Protein AF-A0A3G2Z7G2-F1 (afdb_monomer)

Secondary structure (DSSP, 8-state):
-------------------------------------------------S----------HHHHHHHHHHHHHTTEEEE--SSSB-TTSPBP--EEEEEEEGGGHHHHHHHHHHHT--EEEEETTTTEEEEEE-SHHHHHHHHHHHTT---STTHHHHHHHHHHHHTTT-----PPPP-S-GGGSTTGGG--

Nearest PDB structures (foldseek):
  4z20-assembly1_A  TM=7.606E-01  e=8.900E-05  Sordaria macrospora k-hell
  4z1z-assembly1_A  TM=7.601E-01  e=1.207E-04  Sordaria macrospora k-hell
  5e67-assembly1_A  TM=6.548E-01  e=8.374E-05  Sordaria macrospora k-hell
  5e63-assembly1_A  TM=7.344E-01  e=1.964E-04  Sordaria macrospora k-hell
  5e5s-assembly1_A  TM=6.546E-01  e=1.848E-04  Sordaria macrospora k-hell

Sequence (192 aa):
MLCRLKIWLYAGISHGDNPQKTVSLVSLRGFSETKRQSSLIIKTNCVFTSAYSSTVRSVPYSSFNHYLAGLIEGEGSIIVPSSKKDKKGRVTYPSVQIVFALMDLPLALKVQKTLGHGSISRKKSQAAYIFTINSREGLLKIINLVNGKFKTDKIAALYKLIEWYKVKGLTLDLLPKCTIPLNSSSWLAGFI

Structure (mmCIF, N/CA/C/O backbone):
data_AF-A0A3G2Z7G2-F1
#
_entry.id   AF-A0A3G2Z7G2-F1
#
loop_
_atom_site.group_PDB
_atom_site.id
_atom_site.type_symbol
_atom_site.label_atom_id
_atom_site.label_alt_id
_atom_site.label_comp_id
_atom_site.label_asym_id
_atom_site.label_entity_id
_atom_site.label_seq_id
_atom_site.pdbx_PDB_ins_code
_atom_site.Cartn_x
_atom_site.Cartn_y
_atom_site.Cartn_z
_atom_site.occupancy
_atom_site.B_iso_or_equiv
_atom_site.auth_seq_id
_atom_site.auth_comp_id
_atom_site.auth_asym_id
_atom_site.auth_atom_id
_atom_site.pdbx_PDB_model_num
ATOM 1 N N . MET A 1 1 ? -47.034 12.243 35.503 1.00 42.34 1 MET A N 1
ATOM 2 C CA . MET A 1 1 ? -48.163 13.186 35.304 1.00 42.34 1 MET A CA 1
ATOM 3 C C . MET A 1 1 ? -47.622 14.605 35.160 1.00 42.34 1 MET A C 1
ATOM 5 O O . MET A 1 1 ? -46.465 14.812 35.493 1.00 42.34 1 MET A O 1
ATOM 9 N N . LEU A 1 2 ? -48.465 15.539 34.699 1.00 41.03 2 LEU A N 1
ATOM 10 C CA . LEU A 1 2 ? -48.208 16.979 34.500 1.00 41.03 2 LEU A CA 1
ATOM 11 C C . LEU A 1 2 ? -47.307 17.356 33.308 1.00 41.03 2 LEU A C 1
ATOM 13 O O . LEU A 1 2 ? -46.100 17.556 33.398 1.00 41.03 2 LEU A O 1
ATOM 17 N N . CYS A 1 3 ? -47.992 17.507 32.174 1.00 34.84 3 CYS A N 1
ATOM 18 C CA . CYS A 1 3 ? -47.551 18.204 30.972 1.00 34.84 3 CYS A CA 1
ATOM 19 C C . CYS A 1 3 ? -47.360 19.714 31.244 1.00 34.84 3 CYS A C 1
ATOM 21 O O . CYS A 1 3 ? -48.112 20.294 32.028 1.00 34.84 3 CYS A O 1
ATOM 23 N N . ARG A 1 4 ? -46.424 20.379 30.548 1.00 44.06 4 ARG A N 1
ATOM 24 C CA . ARG A 1 4 ? -46.424 21.847 30.405 1.00 44.06 4 ARG A CA 1
ATOM 25 C C . ARG A 1 4 ? -46.641 22.232 28.946 1.00 44.06 4 ARG A C 1
ATOM 27 O O . ARG A 1 4 ? -45.720 22.230 28.135 1.00 44.06 4 ARG A O 1
ATOM 34 N N . LEU A 1 5 ? -47.891 22.570 28.658 1.00 32.28 5 LEU A N 1
ATOM 35 C CA . LEU A 1 5 ? -48.353 23.156 27.407 1.00 32.28 5 LEU A CA 1
ATOM 36 C C . LEU A 1 5 ? -47.782 24.581 27.260 1.00 32.28 5 LEU A C 1
ATOM 38 O O . LEU A 1 5 ? -47.780 25.342 28.228 1.00 32.28 5 LEU A O 1
ATOM 42 N N . LYS A 1 6 ? -47.356 24.973 26.055 1.00 44.38 6 LYS A N 1
ATOM 43 C CA . LYS A 1 6 ? -47.179 26.388 25.690 1.00 44.38 6 LYS A CA 1
ATOM 44 C C . LYS A 1 6 ? -47.984 26.672 24.428 1.00 44.38 6 LYS A C 1
ATOM 46 O O . LYS A 1 6 ? -47.638 26.217 23.345 1.00 44.38 6 LYS A O 1
ATOM 51 N N . ILE A 1 7 ? -49.080 27.395 24.620 1.00 37.34 7 ILE A N 1
ATOM 52 C CA . ILE A 1 7 ? -49.968 27.893 23.571 1.00 37.34 7 ILE A CA 1
ATOM 53 C C . ILE A 1 7 ? -49.375 29.194 23.024 1.00 37.34 7 ILE A C 1
ATOM 55 O O . ILE A 1 7 ? -48.942 30.033 23.811 1.00 37.34 7 ILE A O 1
ATOM 59 N N . TRP A 1 8 ? -49.432 29.385 21.707 1.00 40.78 8 TRP A N 1
ATOM 60 C CA . TRP A 1 8 ? -49.584 30.708 21.097 1.00 40.78 8 TRP A CA 1
ATOM 61 C C . TRP A 1 8 ? -50.672 30.621 20.022 1.00 40.78 8 TRP A C 1
ATOM 63 O O . TRP A 1 8 ? -50.714 29.663 19.251 1.00 40.78 8 TRP A O 1
ATOM 73 N N . LEU A 1 9 ? -51.594 31.583 20.052 1.00 34.44 9 LEU A N 1
ATOM 74 C CA . LEU A 1 9 ? -52.792 31.644 19.213 1.00 34.44 9 LEU A CA 1
ATOM 75 C C . LEU A 1 9 ? -52.540 32.430 17.916 1.00 34.44 9 LEU A C 1
ATOM 77 O O . LEU A 1 9 ? -51.670 33.295 17.857 1.00 34.44 9 LEU A O 1
ATOM 81 N N . TYR A 1 10 ? -53.338 32.120 16.894 1.00 35.47 10 TYR A N 1
ATOM 82 C CA . TYR A 1 10 ? -53.375 32.780 15.583 1.00 35.47 10 TYR A CA 1
ATOM 83 C C . TYR A 1 10 ? -54.284 34.023 15.570 1.00 35.47 10 TYR A C 1
ATOM 85 O O . TYR A 1 10 ? -55.371 33.968 16.138 1.00 35.47 10 TYR A O 1
ATOM 93 N N . ALA A 1 11 ? -53.891 35.054 14.808 1.00 34.22 11 ALA A N 1
ATOM 94 C CA . ALA A 1 11 ? -54.725 35.983 14.013 1.00 34.22 11 ALA A CA 1
ATOM 95 C C . ALA A 1 11 ? -53.789 37.006 13.313 1.00 34.22 11 ALA A C 1
ATOM 97 O O . ALA A 1 11 ? -52.769 37.357 13.894 1.00 34.22 11 ALA A O 1
ATOM 98 N N . GLY A 1 12 ? -54.017 37.544 12.108 1.00 31.77 12 GLY A N 1
ATOM 99 C CA . GLY A 1 12 ? -54.999 37.256 11.057 1.00 31.77 12 GLY A CA 1
ATOM 100 C C . GLY A 1 12 ? -54.833 38.241 9.873 1.00 31.77 12 GLY A C 1
ATOM 101 O O . GLY A 1 12 ? -54.682 39.433 10.099 1.00 31.77 12 GLY A O 1
ATOM 102 N N . ILE A 1 13 ? -54.781 37.705 8.643 1.00 38.03 13 ILE A N 1
ATOM 103 C CA . ILE A 1 13 ? -55.558 38.056 7.420 1.00 38.03 13 ILE A CA 1
ATOM 104 C C . ILE A 1 13 ? -55.892 39.561 7.209 1.00 38.03 13 ILE A C 1
ATOM 106 O O . ILE A 1 13 ? -56.565 40.164 8.034 1.00 38.03 13 ILE A O 1
ATOM 110 N N . SER A 1 14 ? -55.509 40.220 6.103 1.00 32.69 14 SER A N 1
ATOM 111 C CA . SER A 1 14 ? -56.176 40.218 4.769 1.00 32.69 14 SER A CA 1
ATOM 112 C C . SER A 1 14 ? -55.438 41.189 3.798 1.00 32.69 14 SER A C 1
ATOM 114 O O . SER A 1 14 ? -54.523 41.864 4.260 1.00 32.69 14 SER A O 1
ATOM 116 N N . HIS A 1 15 ? -55.711 41.379 2.494 1.00 31.91 15 HIS A N 1
ATOM 117 C CA . HIS A 1 15 ? -56.679 40.872 1.489 1.00 31.91 15 HIS A CA 1
ATOM 118 C C . HIS A 1 15 ? -56.072 41.141 0.080 1.00 31.91 15 HIS A C 1
ATOM 120 O O . HIS A 1 15 ? -55.217 42.022 -0.030 1.00 31.91 15 HIS A O 1
ATOM 126 N N . GLY A 1 16 ? -56.518 40.479 -1.003 1.00 30.41 16 GLY A N 1
ATOM 127 C CA . GLY A 1 16 ? -56.090 40.863 -2.368 1.00 30.41 16 GLY A CA 1
ATOM 128 C C . GLY A 1 16 ? -56.269 39.810 -3.471 1.00 30.41 16 GLY A C 1
ATOM 129 O O . G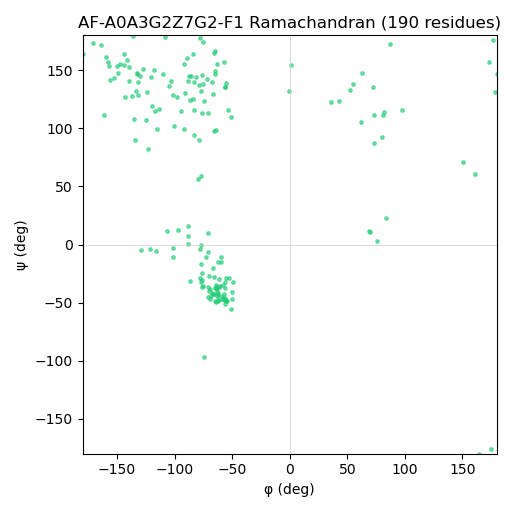LY A 1 16 ? -55.289 39.375 -4.069 1.00 30.41 16 GLY A O 1
ATOM 130 N N . ASP A 1 17 ? -57.502 39.380 -3.729 1.00 29.67 17 ASP A N 1
ATOM 131 C CA . ASP A 1 17 ? -57.860 38.341 -4.709 1.00 29.67 17 ASP A CA 1
ATOM 132 C C . ASP A 1 17 ? -57.834 38.806 -6.184 1.00 29.67 17 ASP A C 1
ATOM 134 O O . ASP A 1 17 ? -58.259 39.922 -6.474 1.00 29.67 17 ASP A O 1
ATOM 138 N N . ASN A 1 18 ? -57.447 37.929 -7.132 1.00 33.00 18 ASN A N 1
ATOM 139 C CA . ASN A 1 18 ? -58.333 37.376 -8.193 1.00 33.00 18 ASN A CA 1
ATOM 140 C C . ASN A 1 18 ? -57.591 36.378 -9.144 1.00 33.00 18 ASN A C 1
ATOM 142 O O . ASN A 1 18 ? -56.364 36.298 -9.084 1.00 33.00 18 ASN A O 1
ATOM 146 N N . PRO A 1 19 ? -58.286 35.537 -9.958 1.00 42.00 19 PRO A N 1
ATOM 147 C CA . PRO A 1 19 ? -57.867 34.139 -10.155 1.00 42.00 19 PRO A CA 1
ATOM 148 C C . PRO A 1 19 ? -57.897 33.627 -11.617 1.00 42.00 19 PRO A C 1
ATOM 150 O O . PRO A 1 19 ? -58.424 34.294 -12.500 1.00 42.00 19 PRO A O 1
ATOM 153 N N . GLN A 1 20 ? -57.512 32.357 -11.837 1.00 34.66 20 GLN A N 1
ATOM 154 C CA . GLN A 1 20 ? -58.192 31.462 -12.803 1.00 34.66 20 GLN A CA 1
ATOM 155 C C . GLN A 1 20 ? -58.258 29.992 -12.324 1.00 34.66 20 GLN A C 1
ATOM 157 O O . GLN A 1 20 ? -57.476 29.563 -11.477 1.00 34.66 20 GLN A O 1
ATOM 162 N N . LYS A 1 21 ? -59.263 29.254 -12.835 1.00 31.80 21 LYS A N 1
ATOM 163 C CA . LYS A 1 21 ? -59.854 27.980 -12.346 1.00 31.80 21 LYS A CA 1
ATOM 164 C C . LYS A 1 21 ? -60.326 27.123 -13.554 1.00 31.80 21 LYS A C 1
ATOM 166 O O . LYS A 1 21 ? -60.634 27.719 -14.577 1.00 31.80 21 LYS A O 1
ATOM 171 N N . THR A 1 22 ? -60.457 25.785 -13.546 1.00 25.64 22 THR A N 1
ATOM 172 C CA . THR A 1 22 ? -60.223 24.743 -12.512 1.00 25.64 22 THR A CA 1
ATOM 173 C C . THR A 1 22 ? -59.991 23.347 -13.136 1.00 25.64 22 THR A C 1
ATOM 175 O O . THR A 1 22 ? -60.463 23.070 -14.230 1.00 25.64 22 THR A O 1
ATOM 178 N N . VAL A 1 23 ? -59.327 22.466 -12.372 1.00 33.66 23 VAL A N 1
ATOM 179 C CA . VAL A 1 23 ? -59.426 20.980 -12.294 1.00 33.66 23 VAL A CA 1
ATOM 180 C C . VAL A 1 23 ? -60.445 20.243 -13.198 1.00 33.66 23 VAL A C 1
ATOM 182 O O . VAL A 1 23 ? -61.637 20.526 -13.115 1.00 33.66 23 VAL A O 1
ATOM 185 N N . SER A 1 24 ? -60.013 19.166 -13.888 1.00 29.03 24 SER A N 1
ATOM 186 C CA . SER A 1 24 ? -60.592 17.783 -13.859 1.00 29.03 24 SER A CA 1
ATOM 187 C C . SER A 1 24 ? -60.111 16.899 -15.040 1.00 29.03 24 SER A C 1
ATOM 189 O O . SER A 1 24 ? -59.323 17.347 -15.864 1.00 29.03 24 SER A O 1
ATOM 191 N N . LEU A 1 25 ? -60.548 15.634 -15.151 1.00 31.41 25 LEU A N 1
ATOM 192 C CA . LEU A 1 25 ? -59.892 14.438 -14.581 1.00 31.41 25 LEU A CA 1
ATOM 193 C C . LEU A 1 25 ? -60.246 13.181 -15.432 1.00 31.41 25 LEU A C 1
ATOM 195 O O . LEU A 1 25 ? -61.392 13.037 -15.835 1.00 31.41 25 LEU A O 1
ATOM 199 N N . VAL A 1 26 ? -59.297 12.243 -15.609 1.00 30.33 26 VAL A N 1
ATOM 200 C CA . VAL A 1 26 ? -59.443 10.864 -16.169 1.00 30.33 26 VAL A CA 1
ATOM 201 C C . VAL A 1 26 ? -59.678 10.689 -17.689 1.00 30.33 26 VAL A C 1
ATOM 203 O O . VAL A 1 26 ? -60.783 10.899 -18.178 1.00 30.33 26 VAL A O 1
ATOM 206 N N . SER A 1 27 ? -58.668 10.126 -18.391 1.00 28.53 27 SER A N 1
ATOM 207 C CA . SER A 1 27 ? -58.752 9.031 -19.409 1.00 28.53 27 SER A CA 1
ATOM 208 C C . SER A 1 27 ? -57.396 8.773 -20.120 1.00 28.53 27 SER A C 1
ATOM 210 O O . SER A 1 27 ? -56.581 9.685 -20.164 1.00 28.53 27 SER A O 1
ATOM 212 N N . LEU A 1 28 ? -57.060 7.610 -20.721 1.00 33.22 28 LEU A N 1
ATOM 213 C CA . LEU A 1 28 ? -57.422 6.198 -20.444 1.00 33.22 28 LEU A CA 1
ATOM 214 C C . LEU A 1 28 ? -56.418 5.209 -21.133 1.00 33.22 28 LEU A C 1
ATOM 216 O O . LEU A 1 28 ? -56.489 5.039 -22.342 1.00 33.22 28 LEU A O 1
ATOM 220 N N . ARG A 1 29 ? -55.590 4.475 -20.355 1.00 30.48 29 ARG A N 1
ATOM 221 C CA . ARG A 1 29 ? -54.836 3.219 -20.699 1.00 30.48 29 ARG A CA 1
ATOM 222 C C . ARG A 1 29 ? -53.754 3.243 -21.822 1.00 30.48 29 ARG A C 1
ATOM 224 O O . ARG A 1 29 ? -53.886 3.930 -22.818 1.00 30.48 29 ARG A O 1
ATOM 231 N N . GLY A 1 30 ? -52.679 2.441 -21.721 1.00 26.67 30 GLY A N 1
ATOM 232 C CA . GLY A 1 30 ? -52.291 1.554 -20.605 1.00 26.67 30 GLY A CA 1
ATOM 233 C C . GLY A 1 30 ? -51.058 0.656 -20.845 1.00 26.67 30 GLY A C 1
ATOM 234 O O . GLY A 1 30 ? -50.449 0.745 -21.900 1.00 26.67 30 GLY A O 1
ATOM 235 N N . PHE A 1 31 ? -50.777 -0.203 -19.843 1.00 29.83 31 PHE A N 1
ATOM 236 C CA . PHE A 1 31 ? -49.913 -1.415 -19.790 1.00 29.83 31 PHE A CA 1
ATOM 237 C C . PHE A 1 31 ? -48.439 -1.303 -20.272 1.00 29.83 31 PHE A C 1
ATOM 239 O O . PHE A 1 31 ? -48.149 -0.753 -21.321 1.00 29.83 31 PHE A O 1
ATOM 246 N N . SER A 1 32 ? -47.424 -1.805 -19.552 1.00 33.25 32 SER A N 1
ATOM 247 C CA . SER A 1 32 ? -47.343 -3.071 -18.794 1.00 33.25 32 SER A CA 1
ATOM 248 C C . SER A 1 32 ? -46.594 -2.973 -17.445 1.00 33.25 32 SER A C 1
ATOM 250 O O . SER A 1 32 ? -45.765 -2.093 -17.232 1.00 33.25 32 SER A O 1
ATOM 252 N N . GLU A 1 33 ? -46.868 -3.937 -16.559 1.00 33.59 33 GLU A N 1
ATOM 253 C CA . GLU A 1 33 ? -46.179 -4.243 -15.286 1.00 33.59 33 GLU A CA 1
ATOM 254 C C . GLU A 1 33 ? -44.807 -4.951 -15.562 1.00 33.59 33 GLU A C 1
ATOM 256 O O . GLU A 1 33 ? -44.492 -5.185 -16.729 1.00 33.59 33 GLU A O 1
ATOM 261 N N . THR A 1 34 ? -43.882 -5.269 -14.627 1.00 32.84 34 THR A N 1
ATOM 262 C CA . THR A 1 34 ? -44.042 -5.967 -13.320 1.00 32.84 34 THR A CA 1
ATOM 263 C C . THR A 1 34 ? -42.831 -5.796 -12.360 1.00 32.84 34 THR A C 1
ATOM 265 O O . THR A 1 34 ? -41.787 -5.254 -12.715 1.00 32.84 34 THR A O 1
ATOM 268 N N . LYS A 1 35 ? -42.976 -6.251 -11.101 1.00 30.31 35 LYS A N 1
ATOM 269 C CA . LYS A 1 35 ? -42.031 -6.134 -9.963 1.00 30.31 35 LYS A CA 1
ATOM 270 C C . LYS A 1 35 ? -41.002 -7.289 -9.845 1.00 30.31 35 LYS A C 1
ATOM 272 O O . LYS A 1 35 ? -41.309 -8.408 -10.218 1.00 30.31 35 LYS A O 1
ATOM 277 N N . ARG A 1 36 ? -39.911 -7.009 -9.104 1.00 35.84 36 ARG A N 1
ATOM 278 C CA . ARG A 1 36 ? -39.170 -7.857 -8.118 1.00 35.84 36 ARG A CA 1
ATOM 279 C C . ARG A 1 36 ? -38.617 -9.266 -8.490 1.00 35.84 36 ARG A C 1
ATOM 281 O O . ARG A 1 36 ? -39.346 -10.163 -8.870 1.00 35.84 36 ARG A O 1
ATOM 288 N N . GLN A 1 37 ? -37.381 -9.476 -8.001 1.00 28.16 37 GLN A N 1
ATOM 289 C CA . GLN A 1 37 ? -36.828 -10.683 -7.332 1.00 28.16 37 GLN A CA 1
ATOM 290 C C . GLN A 1 37 ? -35.983 -11.745 -8.094 1.00 28.16 37 GLN A C 1
ATOM 292 O O . GLN A 1 37 ? -36.479 -12.548 -8.867 1.00 28.16 37 GLN A O 1
ATOM 297 N N . SER A 1 38 ? -34.717 -11.827 -7.643 1.00 29.53 38 SER A N 1
ATOM 298 C CA . SER A 1 38 ? -33.908 -13.026 -7.304 1.00 29.53 38 SER A CA 1
ATOM 299 C C . SER A 1 38 ? -33.324 -14.016 -8.343 1.00 29.53 38 SER A C 1
ATOM 301 O O . SER A 1 38 ? -34.012 -14.607 -9.161 1.00 29.53 38 SER A O 1
ATOM 303 N N . SER A 1 39 ? -32.044 -14.333 -8.063 1.00 35.00 39 SER A N 1
ATOM 304 C CA . SER A 1 39 ? -31.342 -15.640 -8.125 1.00 35.00 39 SER A CA 1
ATOM 305 C C . SER A 1 39 ? -30.784 -16.246 -9.435 1.00 35.00 39 SER A C 1
ATOM 307 O O . SER A 1 39 ? -31.501 -16.853 -10.213 1.00 35.00 39 SER A O 1
ATOM 309 N N . LEU A 1 40 ? -29.437 -16.282 -9.453 1.00 30.59 40 LEU A N 1
ATOM 310 C CA . LEU A 1 40 ? -28.527 -17.406 -9.781 1.00 30.59 40 LEU A CA 1
ATOM 311 C C . LEU A 1 40 ? -28.170 -17.777 -11.250 1.00 30.59 40 LEU A C 1
ATOM 313 O O . LEU A 1 40 ? -28.984 -18.319 -11.976 1.00 30.59 40 LEU A O 1
ATOM 317 N N . ILE A 1 41 ? -26.871 -17.580 -11.575 1.00 36.84 41 ILE A N 1
ATOM 318 C CA . ILE A 1 41 ? -25.867 -18.497 -12.206 1.00 36.84 41 ILE A CA 1
ATOM 319 C C . ILE A 1 41 ? -26.369 -19.358 -13.405 1.00 36.84 41 ILE A C 1
ATOM 321 O O . ILE A 1 41 ? -27.289 -20.143 -13.253 1.00 36.84 41 ILE A O 1
ATOM 325 N N . ILE A 1 42 ? -25.769 -19.324 -14.611 1.00 32.12 42 ILE A N 1
ATOM 326 C CA . ILE A 1 42 ? -24.487 -19.979 -14.985 1.00 32.12 42 ILE A CA 1
ATOM 327 C C . ILE A 1 42 ? -23.802 -19.299 -16.201 1.00 32.12 42 ILE A C 1
ATOM 329 O O . ILE A 1 42 ? -24.459 -18.891 -17.148 1.00 32.12 42 ILE A O 1
ATOM 333 N N . LYS A 1 43 ? -22.459 -19.221 -16.111 1.00 31.53 43 LYS A N 1
ATOM 334 C CA . LYS A 1 43 ? -21.357 -19.282 -17.118 1.00 31.53 43 LYS A CA 1
ATOM 335 C C . LYS A 1 43 ? -21.747 -19.444 -18.622 1.00 31.53 43 LYS A C 1
ATOM 337 O O . LYS A 1 43 ? -22.712 -20.115 -18.943 1.00 31.53 43 LYS A O 1
ATOM 342 N N . THR A 1 44 ? -20.960 -19.021 -19.625 1.00 30.88 44 THR A N 1
ATOM 343 C CA . THR A 1 44 ? -19.487 -19.169 -19.771 1.00 30.88 44 THR A CA 1
ATOM 344 C C . THR A 1 44 ? -18.940 -18.353 -20.969 1.00 30.88 44 THR A C 1
ATOM 346 O O . THR A 1 44 ? -19.707 -17.888 -21.802 1.00 30.88 44 THR A O 1
ATOM 349 N N . ASN A 1 45 ? -17.606 -18.319 -21.100 1.00 31.78 45 ASN A N 1
ATOM 350 C CA . ASN A 1 45 ? -16.790 -18.022 -22.293 1.00 31.78 45 ASN A CA 1
ATOM 351 C C . ASN A 1 45 ? -16.564 -16.556 -22.697 1.00 31.78 45 ASN A C 1
ATOM 353 O O . ASN A 1 45 ? -17.251 -15.959 -23.519 1.00 31.78 45 ASN A O 1
ATOM 357 N N . CYS A 1 46 ? -15.448 -16.043 -22.180 1.00 36.53 46 CYS A N 1
ATOM 358 C CA . CYS A 1 46 ? -14.767 -14.848 -22.646 1.00 36.53 46 CYS A CA 1
ATOM 359 C C . CYS A 1 46 ? -14.101 -15.098 -24.013 1.00 36.53 46 CYS A C 1
ATOM 361 O O . CYS A 1 46 ? -13.098 -15.807 -24.078 1.00 36.53 46 CYS A O 1
ATOM 363 N N . VAL A 1 47 ? -14.573 -14.440 -25.071 1.00 34.81 47 VAL A N 1
ATOM 364 C CA . VAL A 1 47 ? -13.757 -14.129 -26.256 1.00 34.81 47 VAL A CA 1
ATOM 365 C C . VAL A 1 47 ? -14.041 -12.679 -26.624 1.00 34.81 47 VAL A C 1
ATOM 367 O O . VAL A 1 47 ? -15.127 -12.361 -27.096 1.00 34.81 47 VAL A O 1
ATOM 370 N N . PHE A 1 48 ? -13.081 -11.787 -26.380 1.00 39.12 48 PHE A N 1
ATOM 371 C CA . PHE A 1 48 ? -13.151 -10.403 -26.852 1.00 39.12 48 PHE A CA 1
ATOM 372 C C . PHE A 1 48 ? -11.915 -10.102 -27.696 1.00 39.12 48 PHE A C 1
ATOM 374 O O . PHE A 1 48 ? -10.903 -9.593 -27.216 1.00 39.12 48 PHE A O 1
ATOM 381 N N . THR A 1 49 ? -11.983 -10.498 -28.963 1.00 35.91 49 THR A N 1
ATOM 382 C CA . THR A 1 49 ? -10.950 -10.227 -29.962 1.00 35.91 49 THR A CA 1
ATOM 383 C C . THR A 1 49 ? -11.228 -8.925 -30.702 1.00 35.91 49 THR A C 1
ATOM 385 O O . THR A 1 49 ? -12.291 -8.764 -31.284 1.00 35.91 49 THR A O 1
ATOM 388 N N . SER A 1 50 ? -10.191 -8.084 -30.764 1.00 60.09 50 SER A N 1
ATOM 389 C CA . SER A 1 50 ? -9.955 -7.038 -31.770 1.00 60.09 50 SER A CA 1
ATOM 390 C C . SER A 1 50 ? -10.966 -5.885 -31.892 1.00 60.09 50 SER A C 1
ATOM 392 O O . SER A 1 50 ? -12.015 -6.025 -32.508 1.00 60.09 50 SER A O 1
ATOM 394 N N . ALA A 1 51 ? -10.554 -4.707 -31.397 1.00 42.84 51 ALA A N 1
ATOM 395 C CA . ALA A 1 51 ? -10.467 -3.440 -32.158 1.00 42.84 51 ALA A CA 1
ATOM 396 C C . ALA A 1 51 ? -10.670 -2.198 -31.262 1.00 42.84 51 ALA A C 1
ATOM 398 O O . ALA A 1 51 ? -11.665 -1.487 -31.368 1.00 42.84 51 ALA A O 1
ATOM 399 N N . TYR A 1 52 ? -9.694 -1.881 -30.403 1.00 36.47 52 TYR A N 1
ATOM 400 C CA . TYR A 1 52 ? -9.599 -0.538 -29.818 1.00 36.47 52 TYR A CA 1
ATOM 401 C C . TYR A 1 52 ? -8.157 -0.031 -29.876 1.00 36.47 52 TYR A C 1
ATOM 403 O O . TYR A 1 52 ? -7.353 -0.257 -28.971 1.00 36.47 52 TYR A O 1
ATOM 411 N N . SER A 1 53 ? -7.825 0.639 -30.982 1.00 49.25 53 SER A N 1
ATOM 412 C CA . SER A 1 53 ? -6.530 1.295 -31.158 1.00 49.25 53 SER A CA 1
ATOM 413 C C . SER A 1 53 ? -6.504 2.623 -30.401 1.00 49.25 53 SER A C 1
ATOM 415 O O . SER A 1 53 ? -6.837 3.681 -30.927 1.00 49.25 53 SER A O 1
ATOM 417 N N . SER A 1 54 ? -6.084 2.562 -29.142 1.00 42.00 54 SER A N 1
ATOM 418 C CA . SER A 1 54 ? -5.404 3.679 -28.489 1.00 42.00 54 SER A CA 1
ATOM 419 C C . SER A 1 54 ? -4.238 3.101 -27.699 1.00 42.00 54 SER A C 1
ATOM 421 O O . SER A 1 54 ? -4.398 2.141 -26.944 1.00 42.00 54 SER A O 1
ATOM 423 N N . THR A 1 55 ? -3.035 3.632 -27.911 1.00 39.53 55 THR A N 1
ATOM 424 C CA . THR A 1 55 ? -1.779 3.058 -27.407 1.00 39.53 55 THR A CA 1
ATOM 425 C C . THR A 1 55 ? -1.538 3.382 -25.933 1.00 39.53 55 THR A C 1
ATOM 427 O O . THR A 1 55 ? -0.478 3.863 -25.532 1.00 39.53 55 THR A O 1
ATOM 430 N N . VAL A 1 56 ? -2.499 3.024 -25.076 1.00 45.72 56 VAL A N 1
ATOM 431 C CA . VAL A 1 56 ? -2.189 2.744 -23.675 1.00 45.72 56 VAL A CA 1
ATOM 432 C C . VAL A 1 56 ? -1.304 1.503 -23.685 1.00 45.72 56 VAL A C 1
ATOM 434 O O . VAL A 1 56 ? -1.808 0.387 -23.785 1.00 45.72 56 VAL A O 1
ATOM 437 N N . ARG A 1 57 ? 0.023 1.691 -23.612 1.00 38.38 57 ARG A N 1
ATOM 438 C CA . ARG A 1 57 ? 0.962 0.585 -23.378 1.00 38.38 57 ARG A CA 1
ATOM 439 C C . ARG A 1 57 ? 0.459 -0.171 -22.152 1.00 38.38 57 ARG A C 1
ATOM 441 O O . ARG A 1 57 ? 0.504 0.363 -21.042 1.00 38.38 57 ARG A O 1
ATOM 448 N N . SER A 1 58 ? -0.049 -1.383 -22.358 1.00 44.47 58 SER A N 1
ATOM 449 C CA . SER A 1 58 ? -0.415 -2.277 -21.273 1.00 44.47 58 SER A CA 1
ATOM 450 C C . SER A 1 58 ? 0.874 -2.609 -20.539 1.00 44.47 58 SER A C 1
ATOM 452 O O . SER A 1 58 ? 1.670 -3.432 -20.983 1.00 44.47 58 SER A O 1
ATOM 454 N N . VAL A 1 59 ? 1.116 -1.906 -19.430 1.00 48.34 59 VAL A N 1
ATOM 455 C CA . VAL A 1 59 ? 2.200 -2.247 -18.513 1.00 48.34 59 VAL A CA 1
ATOM 456 C C . VAL A 1 59 ? 1.980 -3.720 -18.174 1.00 48.34 59 VAL A C 1
ATOM 458 O O . VAL A 1 59 ? 0.918 -4.031 -17.623 1.00 48.34 59 VAL A O 1
ATOM 461 N N . PRO A 1 60 ? 2.896 -4.638 -18.543 1.00 53.19 60 PRO A N 1
ATOM 462 C CA . PRO A 1 60 ? 2.692 -6.049 -18.261 1.00 53.19 60 PRO A CA 1
ATOM 463 C C . PRO A 1 60 ? 2.475 -6.173 -16.756 1.00 53.19 60 PRO A C 1
ATOM 465 O O . PRO A 1 60 ? 3.164 -5.504 -15.983 1.00 53.19 60 PRO A O 1
ATOM 468 N N . TYR A 1 61 ? 1.482 -6.961 -16.330 1.00 58.88 61 TYR A N 1
ATOM 469 C CA . TYR A 1 61 ? 1.029 -6.962 -14.931 1.00 58.88 61 TYR A CA 1
ATOM 470 C C . TYR A 1 61 ? 2.184 -7.185 -13.935 1.00 58.88 61 TYR A C 1
ATOM 472 O O . TYR A 1 61 ? 2.166 -6.633 -12.838 1.00 58.88 61 TYR A O 1
ATOM 480 N N . SER A 1 62 ? 3.242 -7.896 -14.343 1.00 74.62 62 SER A N 1
ATOM 481 C CA . SER A 1 62 ? 4.515 -7.994 -13.620 1.00 74.62 62 SER A CA 1
ATOM 482 C C . SER A 1 62 ? 5.109 -6.636 -13.210 1.00 74.62 62 SER A C 1
ATOM 484 O O . SER A 1 62 ? 5.494 -6.480 -12.052 1.00 74.62 62 SER A O 1
ATOM 486 N N . SER A 1 63 ? 5.170 -5.646 -14.100 1.00 89.56 63 SER A N 1
ATOM 487 C CA . SER A 1 63 ? 5.807 -4.349 -13.841 1.00 89.56 63 SER A CA 1
ATOM 488 C C . SER A 1 63 ? 4.962 -3.424 -12.960 1.00 89.56 63 SER A C 1
ATOM 490 O O . SER A 1 63 ? 5.516 -2.748 -12.093 1.00 89.56 63 SER A O 1
ATOM 492 N N . PHE A 1 64 ? 3.631 -3.409 -13.085 1.00 95.31 64 PHE A N 1
ATOM 493 C CA . PHE A 1 64 ? 2.815 -2.676 -12.103 1.00 95.31 64 PHE A CA 1
ATOM 494 C C . PHE A 1 64 ? 2.928 -3.313 -10.710 1.00 95.31 64 PHE A C 1
ATOM 496 O O . PHE A 1 64 ? 3.033 -2.607 -9.711 1.00 95.31 64 PHE A O 1
ATOM 503 N N . ASN A 1 65 ? 2.990 -4.643 -10.641 1.00 96.44 65 ASN A N 1
ATOM 504 C CA . ASN A 1 65 ? 3.056 -5.372 -9.377 1.00 96.44 65 ASN A CA 1
ATOM 505 C C . ASN A 1 65 ? 4.386 -5.178 -8.635 1.00 96.44 65 ASN A C 1
ATOM 507 O O . ASN A 1 65 ? 4.379 -5.057 -7.412 1.00 96.44 65 ASN A O 1
ATOM 511 N N . HIS A 1 66 ? 5.515 -5.117 -9.349 1.00 96.81 66 HIS A N 1
ATOM 512 C CA . HIS A 1 66 ? 6.804 -4.773 -8.740 1.00 96.81 66 HIS A CA 1
ATOM 513 C C . HIS A 1 66 ? 6.845 -3.309 -8.291 1.00 96.81 66 HIS A C 1
ATOM 515 O O . HIS A 1 66 ? 7.247 -3.052 -7.161 1.00 96.81 66 HIS A O 1
ATOM 521 N N . TYR A 1 67 ? 6.363 -2.372 -9.117 1.00 97.56 67 TYR A N 1
ATOM 522 C CA . TYR A 1 67 ? 6.231 -0.957 -8.742 1.00 97.56 67 TYR A CA 1
ATOM 523 C C . TYR A 1 67 ? 5.394 -0.784 -7.464 1.00 97.56 67 TYR A C 1
ATOM 525 O O . TYR A 1 67 ? 5.822 -0.126 -6.521 1.00 97.56 67 TYR A O 1
ATOM 533 N N . LEU A 1 68 ? 4.233 -1.442 -7.391 1.00 97.81 68 LEU A N 1
ATOM 534 C CA . LEU A 1 68 ? 3.349 -1.411 -6.227 1.00 97.81 68 LEU A CA 1
ATOM 535 C C . LEU A 1 68 ? 3.993 -2.037 -4.981 1.00 97.81 68 LEU A C 1
ATOM 537 O O . LEU A 1 68 ? 3.775 -1.544 -3.877 1.00 97.81 68 LEU A O 1
ATOM 541 N N . ALA A 1 69 ? 4.783 -3.104 -5.141 1.00 97.62 69 ALA A N 1
ATOM 542 C CA . ALA A 1 69 ? 5.555 -3.676 -4.042 1.00 97.62 69 ALA A CA 1
ATOM 543 C C . ALA A 1 69 ? 6.581 -2.665 -3.505 1.00 97.62 69 ALA A C 1
ATOM 545 O O . ALA A 1 69 ? 6.588 -2.410 -2.305 1.00 97.62 69 ALA A O 1
ATOM 546 N N . GLY A 1 70 ? 7.359 -2.020 -4.383 1.00 97.69 70 GLY A N 1
ATOM 547 C CA . GLY A 1 70 ? 8.299 -0.961 -4.001 1.00 97.69 70 GLY A CA 1
ATOM 548 C C . GLY A 1 70 ? 7.621 0.221 -3.307 1.00 97.69 70 GLY A C 1
ATOM 549 O O . GLY A 1 70 ? 8.069 0.647 -2.250 1.00 97.69 70 GLY A O 1
ATOM 550 N N . LEU A 1 71 ? 6.479 0.676 -3.828 1.00 98.25 71 LEU A N 1
ATOM 551 C CA . LEU A 1 71 ? 5.691 1.771 -3.251 1.00 98.25 71 LEU A CA 1
ATOM 552 C C . LEU A 1 71 ? 5.138 1.443 -1.855 1.00 98.25 71 LEU A C 1
ATOM 554 O O . LEU A 1 71 ? 5.078 2.310 -0.986 1.00 98.25 71 LEU A O 1
ATOM 558 N N . ILE A 1 72 ? 4.764 0.184 -1.602 1.00 98.31 72 ILE A N 1
ATOM 559 C CA . ILE A 1 72 ? 4.375 -0.254 -0.254 1.00 98.31 72 ILE A CA 1
ATOM 560 C C . ILE A 1 72 ? 5.614 -0.436 0.645 1.00 98.31 72 ILE A C 1
ATOM 562 O O . ILE A 1 72 ? 5.531 -0.225 1.859 1.00 98.31 72 ILE A O 1
ATOM 566 N N . GLU A 1 73 ? 6.771 -0.802 0.088 1.00 97.69 73 GLU A N 1
ATOM 567 C CA . GLU A 1 73 ? 8.019 -0.972 0.839 1.00 97.69 73 GLU A CA 1
ATOM 568 C C . GLU A 1 73 ? 8.700 0.342 1.242 1.00 97.69 73 GLU A C 1
ATOM 570 O O . GLU A 1 73 ? 9.175 0.418 2.376 1.00 97.69 73 GLU A O 1
ATOM 575 N N . GLY A 1 74 ? 8.638 1.385 0.414 1.00 97.00 74 GLY A N 1
ATOM 576 C CA . GLY A 1 74 ? 8.944 2.768 0.792 1.00 97.00 74 GLY A CA 1
ATOM 577 C C . GLY A 1 74 ? 7.824 3.372 1.645 1.00 97.00 74 GLY A C 1
ATOM 578 O O . GLY A 1 74 ? 7.723 3.094 2.842 1.00 97.00 74 GLY A O 1
ATOM 579 N N . GLU A 1 75 ? 6.922 4.116 1.005 1.00 97.00 75 GLU A N 1
ATOM 580 C CA . GLU A 1 75 ? 5.904 4.973 1.645 1.00 97.00 75 GLU A CA 1
ATOM 581 C C . GLU A 1 75 ? 4.683 4.243 2.238 1.00 97.00 75 GLU A C 1
ATOM 583 O O . GLU A 1 75 ? 3.762 4.856 2.795 1.00 97.00 75 GLU A O 1
ATOM 588 N N . GLY A 1 76 ? 4.633 2.916 2.116 1.00 97.19 76 GLY A N 1
ATOM 589 C CA . GLY A 1 76 ? 3.534 2.110 2.635 1.00 97.19 76 GLY A CA 1
ATOM 590 C C . GLY A 1 76 ? 3.628 1.730 4.116 1.00 97.19 76 GLY A C 1
ATOM 591 O O . GLY A 1 76 ? 4.686 1.717 4.741 1.00 97.19 76 GLY A O 1
ATOM 592 N N . SER A 1 77 ? 2.501 1.296 4.671 1.00 98.00 77 SER A N 1
ATOM 593 C CA . SER A 1 77 ? 2.408 0.619 5.962 1.00 98.00 77 SER A CA 1
ATOM 594 C C . SER A 1 77 ? 1.340 -0.471 5.908 1.00 98.00 77 SER A C 1
ATOM 596 O O . SER A 1 77 ? 0.198 -0.220 5.517 1.00 98.00 77 SER A O 1
ATOM 598 N N . ILE A 1 78 ? 1.712 -1.694 6.295 1.00 98.44 78 ILE A N 1
ATOM 599 C CA . ILE A 1 78 ? 0.799 -2.836 6.406 1.00 98.44 78 ILE A CA 1
ATOM 600 C C . ILE A 1 78 ? 0.450 -3.002 7.885 1.00 98.44 78 ILE A C 1
ATOM 602 O O . ILE A 1 78 ? 1.236 -3.521 8.676 1.00 98.44 78 ILE A O 1
ATOM 606 N N . ILE A 1 79 ? -0.738 -2.541 8.264 1.00 97.69 79 ILE A N 1
ATOM 607 C CA . ILE A 1 79 ? -1.230 -2.578 9.640 1.00 97.69 79 ILE A CA 1
ATOM 608 C C . ILE A 1 79 ? -2.064 -3.845 9.811 1.00 97.69 79 ILE A C 1
ATOM 610 O O . ILE A 1 79 ? -3.130 -3.972 9.209 1.00 97.69 79 ILE A O 1
ATOM 614 N N . VAL A 1 80 ? -1.602 -4.766 10.658 1.00 96.81 80 VAL A N 1
ATOM 615 C CA . VAL A 1 80 ? -2.326 -5.989 11.042 1.00 96.81 80 VAL A C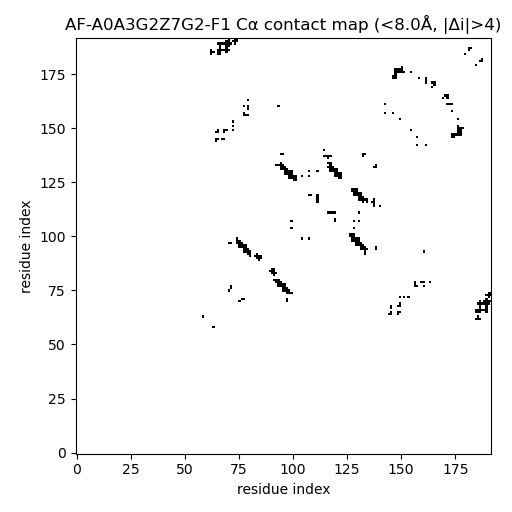A 1
ATOM 616 C C . VAL A 1 80 ? -2.549 -5.959 12.558 1.00 96.81 80 VAL A C 1
ATOM 618 O O . VAL A 1 80 ? -1.570 -5.895 13.302 1.00 96.81 80 VAL A O 1
ATOM 621 N N . PRO A 1 81 ? -3.801 -5.959 13.051 1.00 94.00 81 PRO A N 1
ATOM 622 C CA . PRO A 1 81 ? -4.069 -5.882 14.483 1.00 94.00 81 PRO A CA 1
ATOM 623 C C . PRO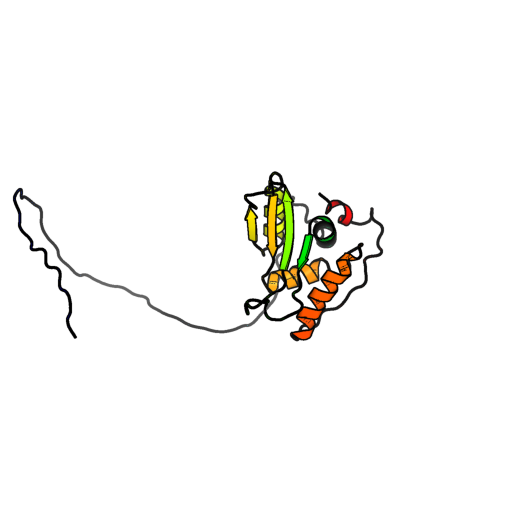 A 1 81 ? -3.830 -7.232 15.176 1.00 94.00 81 PRO A C 1
ATOM 625 O O . PRO A 1 81 ? -4.352 -8.253 14.740 1.00 94.00 81 PRO A O 1
ATOM 628 N N . SER A 1 82 ? -3.105 -7.241 16.298 1.00 89.06 82 SER A N 1
ATOM 629 C CA . SER A 1 82 ? -2.837 -8.471 17.069 1.00 89.06 82 SER A CA 1
ATOM 630 C C . SER A 1 82 ? -4.073 -9.025 17.791 1.00 89.06 82 SER A C 1
ATOM 632 O O . SER A 1 82 ? -4.163 -10.220 18.055 1.00 89.06 82 SER A O 1
ATOM 634 N N . SER A 1 83 ? -5.034 -8.163 18.127 1.00 86.56 83 SER A N 1
ATOM 635 C CA . SER A 1 83 ? -6.282 -8.505 18.816 1.00 86.56 83 SER A CA 1
ATOM 636 C C . SER A 1 83 ? -7.494 -8.178 17.939 1.00 86.56 83 SER A C 1
ATOM 638 O O . SER A 1 83 ? -7.462 -7.229 17.160 1.00 86.56 83 SER A O 1
ATOM 640 N N . LYS A 1 84 ? -8.597 -8.931 18.094 1.00 85.06 84 LYS A N 1
ATOM 641 C CA . LYS A 1 84 ? -9.873 -8.693 17.375 1.00 85.06 84 LYS A CA 1
ATOM 642 C C . LYS A 1 84 ? -10.571 -7.380 17.767 1.00 85.06 84 LYS A C 1
ATOM 644 O O . LYS A 1 84 ? -11.463 -6.925 17.053 1.00 85.06 84 LYS A O 1
ATOM 649 N N . LY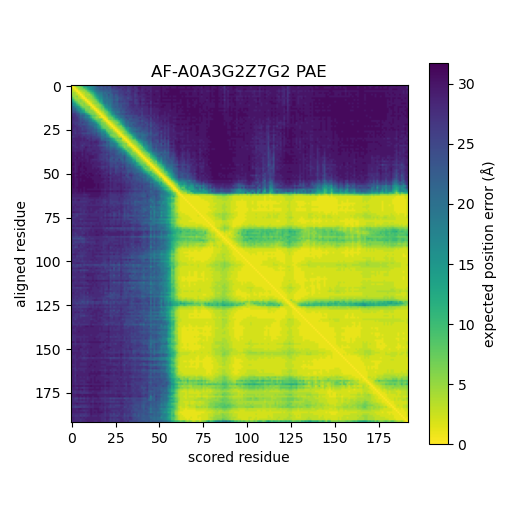S A 1 85 ? -10.226 -6.828 18.933 1.00 89.75 85 LYS A N 1
ATOM 650 C CA . LYS A 1 85 ? -10.746 -5.571 19.476 1.00 89.75 85 LYS A CA 1
ATOM 651 C C . LYS A 1 85 ? -9.594 -4.709 19.982 1.00 89.75 85 LYS A C 1
ATOM 653 O O . LYS A 1 85 ? -8.604 -5.248 20.480 1.00 89.75 85 LYS A O 1
ATOM 658 N N . ASP A 1 86 ? -9.732 -3.392 19.879 1.00 89.19 86 ASP A N 1
ATOM 659 C CA . ASP A 1 86 ? -8.815 -2.442 20.510 1.00 89.19 86 ASP A CA 1
ATOM 660 C C . ASP A 1 86 ? -9.084 -2.286 22.022 1.00 89.19 86 ASP A C 1
ATOM 662 O O . ASP A 1 86 ? -10.041 -2.840 22.569 1.00 89.19 86 ASP A O 1
ATOM 666 N N . LYS A 1 87 ? -8.260 -1.475 22.702 1.00 89.81 87 LYS A N 1
ATOM 667 C CA . LYS A 1 87 ? -8.418 -1.142 24.134 1.00 89.81 87 LYS A CA 1
ATOM 668 C C . LYS A 1 87 ? -9.754 -0.454 24.478 1.00 89.81 87 LYS A C 1
ATOM 670 O O . LYS A 1 87 ? -10.061 -0.298 25.652 1.00 89.81 87 LYS A O 1
ATOM 675 N N . LYS A 1 88 ? -10.533 -0.020 23.478 1.00 91.31 88 LYS A N 1
ATOM 676 C CA . LYS A 1 88 ? -11.857 0.610 23.611 1.00 91.31 88 LYS A CA 1
ATOM 677 C C . LYS A 1 88 ? -12.992 -0.338 23.186 1.00 91.31 88 LYS A C 1
ATOM 679 O O . LYS A 1 88 ? -14.122 0.103 23.004 1.00 91.31 88 LYS A O 1
ATOM 684 N N . GLY A 1 89 ? -12.701 -1.627 22.985 1.00 89.94 89 GLY A N 1
ATOM 685 C CA . GLY A 1 89 ? -13.669 -2.654 22.594 1.00 89.94 89 GLY A CA 1
ATOM 686 C C . GLY A 1 89 ? -14.105 -2.623 21.123 1.00 89.94 89 GLY A C 1
ATOM 687 O O . GLY A 1 89 ? -14.942 -3.441 20.729 1.00 89.94 89 GLY A O 1
ATOM 688 N N . ARG A 1 90 ? -13.548 -1.726 20.298 1.00 89.56 90 ARG A N 1
ATOM 689 C CA . ARG A 1 90 ? -13.918 -1.554 18.884 1.00 89.56 90 ARG A CA 1
ATOM 690 C C . ARG A 1 90 ? -13.259 -2.634 18.038 1.00 89.56 90 ARG A C 1
ATOM 692 O O . ARG A 1 90 ? -12.080 -2.920 18.230 1.00 89.56 90 ARG A O 1
ATOM 699 N N . VAL A 1 91 ? -14.000 -3.214 17.093 1.00 89.81 91 VAL A N 1
ATOM 700 C CA . VAL A 1 91 ? -13.463 -4.251 16.199 1.00 89.81 91 VAL A CA 1
ATOM 701 C C . VAL A 1 91 ? -12.398 -3.655 15.282 1.00 89.81 91 VAL A C 1
ATOM 703 O O . VAL A 1 91 ? -12.615 -2.630 14.637 1.00 89.81 91 VAL A O 1
ATOM 706 N N . THR A 1 92 ? -11.250 -4.315 15.231 1.00 91.31 92 THR A N 1
ATOM 707 C CA . THR A 1 92 ? -10.084 -3.926 14.439 1.00 91.31 92 THR A CA 1
ATOM 708 C C . THR A 1 92 ? -9.969 -4.798 13.193 1.00 91.31 92 THR A C 1
ATOM 710 O O . THR A 1 92 ? -10.183 -6.011 13.224 1.00 91.31 92 THR A O 1
ATOM 713 N N . TYR A 1 93 ? -9.594 -4.170 12.082 1.00 93.94 93 TYR A N 1
ATOM 714 C CA . TYR A 1 93 ? -9.359 -4.828 10.800 1.00 93.94 93 TYR A CA 1
ATOM 715 C C . TYR A 1 93 ? -7.978 -4.435 10.271 1.00 93.94 93 TYR A C 1
ATOM 717 O O . TYR A 1 93 ? -7.507 -3.339 10.588 1.00 93.94 93 TYR A O 1
ATOM 725 N N . PRO A 1 94 ? -7.317 -5.302 9.488 1.00 97.25 94 PRO A N 1
ATOM 726 C CA . PRO A 1 94 ? -6.095 -4.925 8.804 1.00 97.25 94 PRO A CA 1
ATOM 727 C C . PRO A 1 94 ? -6.344 -3.798 7.796 1.00 97.25 94 PRO A C 1
ATOM 729 O O . PRO A 1 94 ? -7.450 -3.639 7.275 1.00 97.25 94 PRO A O 1
ATOM 732 N N . SER A 1 95 ? -5.296 -3.039 7.491 1.00 98.06 95 SER A N 1
ATOM 733 C CA . SER A 1 95 ? -5.304 -2.064 6.402 1.00 98.06 95 SER A CA 1
ATOM 734 C C . SER A 1 95 ? -3.913 -1.906 5.802 1.00 98.06 95 SER A C 1
ATOM 736 O O . SER A 1 95 ? -2.921 -1.982 6.524 1.00 98.06 95 SER A O 1
ATOM 738 N N . VAL A 1 96 ? -3.850 -1.637 4.502 1.00 98.62 96 VAL A N 1
ATOM 739 C CA . VAL A 1 96 ? -2.647 -1.121 3.844 1.00 98.62 96 VAL A CA 1
ATOM 740 C C . VAL A 1 96 ? -2.851 0.371 3.637 1.00 98.62 96 VAL A C 1
ATOM 742 O O . VAL A 1 96 ? -3.891 0.787 3.128 1.00 98.62 96 VAL A O 1
ATOM 745 N N . GLN A 1 97 ? -1.882 1.173 4.057 1.00 98.44 97 GLN A N 1
ATOM 746 C CA . GLN A 1 97 ? -1.870 2.620 3.864 1.00 98.44 97 GLN A CA 1
ATOM 747 C C . GLN A 1 97 ? -0.632 2.998 3.056 1.00 98.44 97 GLN A C 1
ATOM 749 O O . GLN A 1 97 ? 0.402 2.363 3.223 1.00 98.44 97 GLN A O 1
ATOM 754 N N . ILE A 1 98 ? -0.736 3.997 2.185 1.00 98.44 98 ILE A N 1
ATOM 755 C CA . ILE A 1 98 ? 0.386 4.581 1.440 1.00 98.44 98 ILE A CA 1
ATOM 756 C C . ILE A 1 98 ? 0.276 6.095 1.585 1.00 98.44 98 ILE A C 1
ATOM 758 O O . ILE A 1 98 ? -0.804 6.661 1.373 1.00 98.44 98 ILE A O 1
ATOM 762 N N . VAL A 1 99 ? 1.368 6.737 1.992 1.00 97.88 99 VAL A N 1
ATOM 763 C CA . VAL A 1 99 ? 1.455 8.197 2.073 1.00 97.88 99 VAL A CA 1
ATOM 764 C C . VAL A 1 99 ? 1.927 8.739 0.723 1.00 97.88 99 VAL A C 1
ATOM 766 O O . VAL A 1 99 ? 2.765 8.142 0.063 1.00 97.88 99 VAL A O 1
ATOM 769 N N . PHE A 1 100 ? 1.351 9.858 0.298 1.00 98.06 100 PHE A N 1
ATOM 770 C CA . PHE A 1 100 ? 1.766 10.610 -0.886 1.00 98.06 100 PHE A CA 1
ATOM 771 C C . PHE A 1 100 ? 1.924 12.078 -0.495 1.00 98.06 100 PHE A C 1
ATOM 773 O O . PHE A 1 100 ? 1.135 12.578 0.318 1.00 98.06 100 PHE A O 1
ATOM 780 N N . ALA A 1 101 ? 2.884 12.797 -1.079 1.00 96.94 101 ALA A N 1
ATOM 781 C CA . ALA A 1 101 ? 2.975 14.239 -0.879 1.00 96.94 101 ALA A CA 1
ATOM 782 C C . ALA A 1 101 ? 1.758 14.961 -1.492 1.00 96.94 101 ALA A C 1
ATOM 784 O O . ALA A 1 101 ? 0.997 14.407 -2.289 1.00 96.94 101 ALA A O 1
ATOM 785 N N . LEU A 1 102 ? 1.545 16.225 -1.113 1.00 96.62 102 LEU A N 1
ATOM 786 C CA . LEU A 1 102 ? 0.403 17.022 -1.581 1.00 96.62 102 LEU A CA 1
ATOM 787 C C . LEU A 1 102 ? 0.358 17.141 -3.114 1.00 96.62 102 LEU A C 1
ATOM 789 O O . LEU A 1 102 ? -0.730 17.171 -3.688 1.00 96.62 102 LEU A O 1
ATOM 793 N N . MET A 1 103 ? 1.531 17.200 -3.751 1.00 96.25 103 MET A N 1
ATOM 794 C CA . MET A 1 103 ? 1.675 17.349 -5.202 1.00 96.25 103 MET A CA 1
ATOM 795 C C . MET A 1 103 ? 1.395 16.039 -5.956 1.00 96.25 103 MET A C 1
ATOM 797 O O . MET A 1 103 ? 0.916 16.080 -7.087 1.00 96.25 103 MET A O 1
ATOM 801 N N . ASP A 1 104 ? 1.564 14.886 -5.302 1.00 96.69 104 ASP A N 1
ATOM 802 C CA . ASP A 1 104 ? 1.397 13.549 -5.891 1.00 96.69 104 ASP A CA 1
ATOM 803 C C . ASP A 1 104 ? -0.038 13.009 -5.807 1.00 96.69 104 ASP A C 1
ATOM 805 O O . ASP A 1 104 ? -0.296 11.827 -6.050 1.00 96.69 104 ASP A O 1
ATOM 809 N N . LEU A 1 105 ? -1.019 13.874 -5.528 1.00 97.44 105 LEU A N 1
ATOM 810 C CA . LEU A 1 105 ? -2.436 13.518 -5.623 1.00 97.44 105 LEU A CA 1
ATOM 811 C C . LEU A 1 105 ? -2.814 12.860 -6.974 1.00 97.44 105 LEU A C 1
ATOM 813 O O . LEU A 1 105 ? -3.563 11.878 -6.942 1.00 97.44 105 LEU A O 1
ATOM 817 N N . PRO A 1 106 ? -2.316 13.306 -8.151 1.00 97.94 106 PRO A N 1
ATOM 818 C CA . PRO A 1 106 ? -2.597 12.631 -9.420 1.00 97.94 106 PRO A CA 1
ATOM 819 C C . PRO A 1 106 ? -2.084 11.184 -9.451 1.00 97.94 106 PRO A C 1
ATOM 821 O O . PRO A 1 106 ? -2.761 10.305 -9.991 1.00 97.94 106 PRO A O 1
ATOM 824 N N . LEU A 1 107 ? -0.929 10.915 -8.830 1.00 97.62 107 LEU A N 1
ATOM 825 C CA . LEU A 1 107 ? -0.366 9.571 -8.707 1.00 97.62 107 LEU A CA 1
ATOM 826 C C . LEU A 1 107 ? -1.207 8.709 -7.760 1.00 97.62 107 LEU A C 1
ATOM 828 O O . LEU A 1 107 ? -1.596 7.601 -8.132 1.00 97.62 107 LEU A O 1
ATOM 832 N N . ALA A 1 108 ? -1.576 9.237 -6.591 1.00 98.06 108 ALA A N 1
ATOM 833 C CA . ALA A 1 108 ? -2.447 8.551 -5.638 1.00 98.06 108 ALA A CA 1
ATOM 834 C C . ALA A 1 108 ? -3.792 8.152 -6.280 1.00 98.06 108 ALA A C 1
ATOM 836 O O . ALA A 1 108 ? -4.218 6.998 -6.183 1.00 98.06 108 ALA A O 1
ATOM 837 N N . LEU A 1 109 ? -4.426 9.074 -7.019 1.00 98.38 109 LEU A N 1
ATOM 838 C CA . LEU A 1 109 ? -5.659 8.823 -7.778 1.00 98.38 109 LEU A CA 1
ATOM 839 C C . LEU A 1 109 ? -5.459 7.774 -8.883 1.00 98.38 109 LEU A C 1
ATOM 841 O O . LEU A 1 109 ? -6.322 6.917 -9.092 1.00 98.38 109 LEU A O 1
ATOM 845 N N . LYS A 1 110 ? -4.318 7.796 -9.585 1.00 98.00 110 LYS A N 1
ATOM 846 C CA . LYS A 1 110 ? -3.977 6.798 -10.611 1.00 98.00 110 LYS A CA 1
ATOM 847 C C . LYS A 1 110 ? -3.788 5.404 -10.008 1.00 98.00 110 LYS A C 1
ATOM 849 O O . LYS A 1 110 ? -4.296 4.435 -10.580 1.00 98.00 110 LYS A O 1
ATOM 854 N N . VAL A 1 111 ? -3.116 5.291 -8.862 1.00 97.62 111 VAL A N 1
ATOM 855 C CA . VAL A 1 111 ? -2.940 4.032 -8.118 1.00 97.62 111 VAL A CA 1
ATOM 856 C C . VAL A 1 111 ? -4.292 3.510 -7.622 1.00 97.62 111 VAL A C 1
ATOM 858 O O . VAL A 1 111 ? -4.637 2.367 -7.923 1.00 97.62 111 VAL A O 1
ATOM 861 N N . GLN A 1 112 ? -5.111 4.352 -6.980 1.00 98.06 112 GLN A N 1
ATOM 862 C CA . GLN A 1 112 ? -6.473 3.999 -6.553 1.00 98.06 112 GLN A CA 1
ATOM 863 C C . GLN A 1 112 ? -7.324 3.494 -7.729 1.00 98.06 112 GLN A C 1
ATOM 865 O O . GLN A 1 112 ? -7.928 2.424 -7.635 1.00 98.06 112 GLN A O 1
ATOM 870 N N . LYS A 1 113 ? -7.339 4.212 -8.863 1.00 97.69 113 LYS A N 1
ATOM 871 C CA . LYS A 1 113 ? -8.097 3.822 -10.066 1.00 97.69 113 LYS A CA 1
ATOM 872 C C . LYS A 1 113 ? -7.609 2.500 -10.667 1.00 97.69 113 LYS A C 1
ATOM 874 O O . LYS A 1 113 ? -8.425 1.707 -11.122 1.00 97.69 113 LYS A O 1
ATOM 879 N N . THR A 1 114 ? -6.299 2.248 -10.655 1.00 96.19 114 THR A N 1
ATOM 880 C CA . THR A 1 114 ? -5.703 0.999 -11.171 1.00 96.19 114 THR A CA 1
ATOM 881 C C . THR A 1 114 ? -6.022 -0.193 -10.260 1.00 96.19 114 THR A C 1
ATOM 883 O O . THR A 1 114 ? -6.286 -1.301 -10.729 1.00 96.19 114 THR A O 1
ATOM 886 N N . LEU A 1 115 ? -6.058 0.030 -8.944 1.00 96.38 115 LEU A N 1
ATOM 887 C CA . LEU A 1 115 ? -6.434 -0.987 -7.966 1.00 96.38 115 LEU A CA 1
ATOM 888 C C . LEU A 1 115 ? -7.947 -1.218 -7.886 1.00 96.38 115 LEU A C 1
ATOM 890 O O . LEU A 1 115 ? -8.355 -2.338 -7.584 1.00 96.38 115 LEU A O 1
ATOM 894 N N . GLY A 1 116 ? -8.778 -0.215 -8.174 1.00 97.50 116 GLY A N 1
ATOM 895 C CA . GLY A 1 116 ? -10.241 -0.300 -8.079 1.00 97.50 116 GLY A CA 1
ATOM 896 C C . GLY A 1 116 ? -10.776 -0.403 -6.643 1.00 97.50 116 GLY A C 1
ATOM 897 O O . GLY A 1 116 ? -11.949 -0.706 -6.448 1.00 97.50 116 GLY A O 1
ATOM 898 N N . HIS A 1 117 ? -9.931 -0.168 -5.636 1.00 97.69 117 HIS A N 1
ATOM 899 C CA . HIS A 1 117 ? -10.279 -0.255 -4.218 1.00 97.69 117 HIS A CA 1
ATOM 900 C C . HIS A 1 117 ? -9.547 0.816 -3.402 1.00 97.69 117 HIS A C 1
ATOM 902 O O . HIS A 1 117 ? -8.533 1.364 -3.833 1.00 97.69 117 HIS A O 1
ATOM 908 N N . GLY A 1 118 ? -10.036 1.041 -2.181 1.00 97.75 118 GLY A N 1
ATOM 909 C CA . GLY A 1 118 ? -9.464 1.981 -1.220 1.00 97.75 118 GLY A CA 1
ATOM 910 C C . GLY A 1 118 ? -9.972 3.414 -1.377 1.00 97.75 118 GLY A C 1
ATOM 911 O O . GLY A 1 118 ? -10.700 3.744 -2.315 1.00 97.75 118 GLY A O 1
ATOM 912 N N . SER A 1 119 ? -9.594 4.263 -0.428 1.00 98.38 119 SER A N 1
ATOM 913 C CA . SER A 1 119 ? -9.999 5.665 -0.317 1.00 98.38 119 SER A CA 1
ATOM 914 C C . SER A 1 119 ? -8.792 6.566 -0.065 1.00 98.38 119 SER A C 1
ATOM 916 O O . SER A 1 119 ? -7.836 6.166 0.597 1.00 98.38 119 SER A O 1
ATOM 918 N N . ILE A 1 120 ? -8.828 7.791 -0.589 1.00 98.50 120 ILE A N 1
ATOM 919 C CA . ILE A 1 120 ? -7.795 8.808 -0.360 1.00 98.50 120 ILE A CA 1
ATOM 920 C C . ILE A 1 120 ? -8.342 9.847 0.620 1.00 98.50 120 ILE A C 1
ATOM 922 O O . ILE A 1 120 ? -9.483 10.288 0.497 1.00 98.50 120 ILE A O 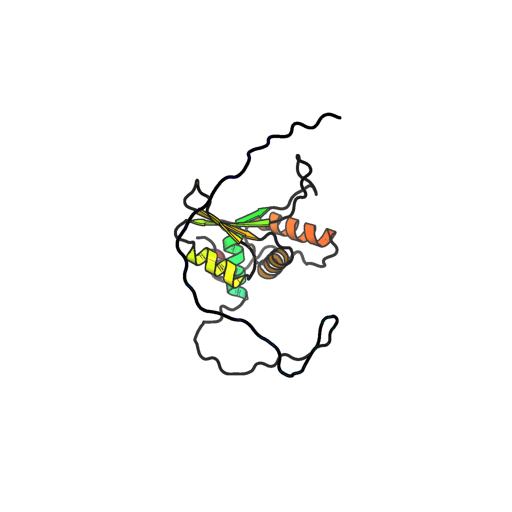1
ATOM 926 N N . SER A 1 121 ? -7.526 10.248 1.593 1.00 97.94 121 SER A N 1
ATOM 927 C CA . SER A 1 121 ? -7.867 11.269 2.587 1.00 97.94 121 SER A CA 1
ATOM 928 C C . SER A 1 121 ? -6.750 12.306 2.713 1.00 97.94 121 SER A C 1
ATOM 930 O O . SER A 1 121 ? -5.570 11.960 2.680 1.00 97.94 121 SER A O 1
ATOM 932 N N . ARG A 1 122 ? -7.101 13.594 2.841 1.00 97.19 122 ARG A N 1
ATOM 933 C CA . ARG A 1 122 ? -6.122 14.675 3.050 1.00 97.19 122 ARG A CA 1
ATOM 934 C C . ARG A 1 122 ? -5.784 14.796 4.532 1.00 97.19 122 ARG A C 1
ATOM 936 O O . ARG A 1 122 ? -6.676 15.023 5.352 1.00 97.19 122 ARG A O 1
ATOM 943 N N . LYS A 1 123 ? -4.502 14.730 4.883 1.00 95.00 123 LYS A N 1
ATOM 944 C CA . LYS A 1 123 ? -4.049 14.920 6.263 1.00 95.00 123 LYS A CA 1
ATOM 945 C C . LYS A 1 123 ? -3.912 16.415 6.546 1.00 95.00 123 LYS A C 1
ATOM 947 O O . LYS A 1 123 ? -2.883 16.992 6.252 1.00 95.00 123 LYS A O 1
ATOM 952 N N . LYS A 1 124 ? -4.944 17.066 7.100 1.00 88.81 124 LYS A N 1
ATOM 953 C CA . LYS A 1 124 ? -5.003 18.545 7.235 1.00 88.81 124 LYS A CA 1
ATOM 954 C C . LYS A 1 124 ? -3.754 19.205 7.853 1.00 88.81 124 LYS A C 1
ATOM 956 O O . LYS A 1 124 ? -3.451 20.334 7.493 1.00 88.81 124 LYS A O 1
ATOM 961 N N . SER A 1 125 ? -3.057 18.523 8.763 1.00 90.62 125 SER A N 1
ATOM 962 C CA . SER A 1 125 ? -1.857 19.017 9.453 1.00 90.62 125 SER A CA 1
ATOM 963 C C . SER A 1 125 ? -0.529 18.750 8.730 1.00 90.62 125 SER A C 1
ATOM 965 O O . SER A 1 125 ? 0.522 19.086 9.266 1.00 90.62 125 SER A O 1
ATOM 967 N N . GLN A 1 126 ? -0.538 18.114 7.554 1.00 90.06 126 GLN A N 1
ATOM 968 C CA . GLN A 1 126 ? 0.664 17.805 6.773 1.00 90.06 126 GLN A CA 1
ATOM 969 C C . GLN A 1 126 ? 0.396 18.044 5.281 1.00 90.06 126 GLN A C 1
ATOM 971 O O . GLN A 1 126 ? -0.733 17.920 4.808 1.00 90.06 126 GLN A O 1
ATOM 976 N N . ALA A 1 127 ? 1.430 18.360 4.503 1.00 95.56 127 ALA A N 1
ATOM 977 C CA . ALA A 1 127 ? 1.316 18.482 3.050 1.00 95.56 127 ALA A CA 1
ATOM 978 C C . ALA A 1 127 ? 1.271 17.087 2.387 1.00 95.56 127 ALA A C 1
ATOM 980 O O . ALA A 1 127 ? 2.142 16.746 1.594 1.00 95.56 127 ALA A O 1
ATOM 981 N N . ALA A 1 128 ? 0.276 16.268 2.749 1.00 97.25 128 ALA A N 1
ATOM 982 C CA . ALA A 1 128 ? 0.196 14.863 2.364 1.00 97.25 128 ALA A CA 1
ATOM 983 C C . ALA A 1 128 ? -1.244 14.328 2.237 1.00 97.25 128 ALA A C 1
ATOM 985 O O . ALA A 1 128 ? -2.181 14.766 2.921 1.00 97.25 128 ALA A O 1
ATOM 986 N N . TYR A 1 129 ? -1.383 13.305 1.400 1.00 98.25 129 TYR A N 1
ATOM 987 C CA . TYR A 1 129 ? -2.552 12.443 1.284 1.00 98.25 129 TYR A CA 1
ATOM 988 C C . TYR A 1 129 ? -2.227 11.042 1.809 1.00 98.25 129 TYR A C 1
ATOM 990 O O . TYR A 1 129 ? -1.110 10.556 1.660 1.00 98.25 129 TYR A O 1
ATOM 998 N N . ILE A 1 130 ? -3.214 10.376 2.409 1.00 98.25 130 ILE A N 1
ATOM 999 C CA . ILE A 1 130 ? -3.129 8.960 2.778 1.00 98.25 130 ILE A CA 1
ATOM 1000 C C . ILE A 1 130 ? -4.126 8.192 1.920 1.00 98.25 130 ILE A C 1
ATOM 1002 O O . ILE A 1 130 ? -5.340 8.389 2.044 1.00 98.25 130 ILE A O 1
ATOM 1006 N N . PHE A 1 131 ? -3.612 7.299 1.082 1.00 98.62 131 PHE A N 1
ATOM 1007 C CA . PHE A 1 131 ? -4.393 6.276 0.400 1.00 98.62 131 PHE A CA 1
ATOM 1008 C C . PHE A 1 131 ? -4.513 5.051 1.314 1.00 98.62 131 PHE A C 1
ATOM 1010 O O . PHE A 1 131 ? -3.506 4.522 1.772 1.00 98.62 131 PHE A O 1
ATOM 1017 N N . THR A 1 132 ? -5.735 4.611 1.613 1.00 98.69 132 THR A N 1
ATOM 1018 C CA . THR A 1 132 ? -6.024 3.503 2.537 1.00 98.69 132 THR A CA 1
ATOM 1019 C C . THR A 1 132 ? -6.847 2.421 1.852 1.00 98.69 132 THR A C 1
ATOM 1021 O O . THR A 1 132 ? -7.898 2.697 1.278 1.00 98.69 132 THR A O 1
ATOM 1024 N N . ILE A 1 133 ? -6.422 1.167 1.988 1.00 98.69 133 ILE A N 1
ATOM 1025 C CA . ILE A 1 133 ? -7.158 -0.029 1.578 1.00 98.69 133 ILE A CA 1
ATOM 1026 C C . ILE A 1 133 ? -7.455 -0.852 2.832 1.00 98.69 133 ILE A C 1
ATOM 1028 O O . ILE A 1 133 ? -6.547 -1.363 3.482 1.00 98.69 133 ILE A O 1
ATOM 1032 N N . ASN A 1 134 ? -8.735 -0.982 3.171 1.00 97.19 134 ASN A N 1
ATOM 1033 C CA . ASN A 1 134 ? -9.231 -1.751 4.318 1.00 97.19 134 ASN A CA 1
ATOM 1034 C C . ASN A 1 134 ? -10.362 -2.735 3.949 1.00 97.19 134 ASN A C 1
ATOM 1036 O O . ASN A 1 134 ? -10.809 -3.508 4.796 1.00 97.19 134 ASN A O 1
ATOM 1040 N N . SER A 1 135 ? -10.835 -2.729 2.696 1.00 97.19 135 SER A N 1
ATOM 1041 C CA . SER A 1 135 ? -11.809 -3.710 2.215 1.00 97.19 135 SER A CA 1
ATOM 1042 C C . SER A 1 135 ? -11.150 -5.082 2.053 1.00 97.19 135 SER A C 1
ATOM 1044 O O . SER A 1 135 ? -10.004 -5.185 1.614 1.00 97.19 135 SER A O 1
ATOM 1046 N N . ARG A 1 136 ? -11.884 -6.157 2.377 1.00 96.12 136 ARG A N 1
ATOM 1047 C CA . ARG A 1 136 ? -11.387 -7.540 2.249 1.00 96.12 136 ARG A CA 1
ATOM 1048 C C . ARG A 1 136 ? -10.884 -7.829 0.833 1.00 96.12 136 ARG A C 1
ATOM 1050 O O . ARG A 1 136 ? -9.786 -8.343 0.677 1.00 96.12 136 ARG A O 1
ATOM 1057 N N . GLU A 1 137 ? -11.672 -7.480 -0.177 1.00 97.25 137 GLU A N 1
ATOM 1058 C CA . GLU A 1 137 ? -11.329 -7.687 -1.589 1.00 97.25 137 GLU A C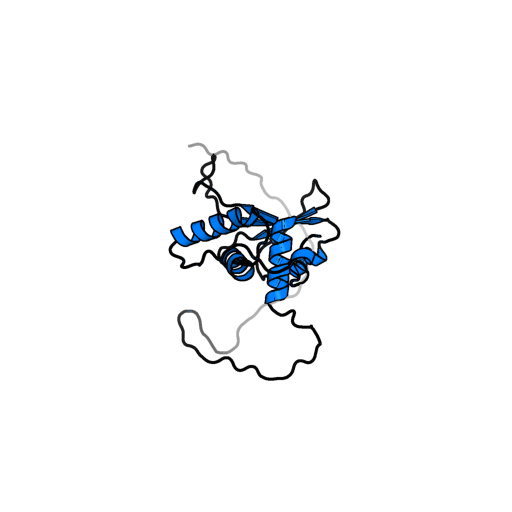A 1
ATOM 1059 C C . GLU A 1 137 ? -10.085 -6.897 -2.000 1.00 97.25 137 GLU A C 1
ATOM 1061 O O . GLU A 1 137 ? -9.181 -7.458 -2.612 1.00 97.25 137 GLU A O 1
ATOM 1066 N N . GLY A 1 138 ? -9.988 -5.627 -1.587 1.00 97.88 138 GLY A N 1
ATOM 1067 C CA . GLY A 1 138 ? -8.826 -4.791 -1.870 1.00 97.88 138 GLY A CA 1
ATOM 1068 C C . GLY A 1 138 ? -7.547 -5.337 -1.239 1.00 97.88 138 GLY A C 1
ATOM 1069 O O . GLY A 1 138 ? -6.513 -5.376 -1.898 1.00 97.88 138 GLY A O 1
ATOM 1070 N N . LEU A 1 139 ? -7.615 -5.823 0.002 1.00 98.38 139 LEU A N 1
ATOM 1071 C CA . LEU A 1 139 ? -6.471 -6.429 0.688 1.00 98.38 139 LEU A CA 1
ATOM 1072 C C . LEU A 1 139 ? -6.039 -7.755 0.050 1.00 98.38 139 LEU A C 1
ATOM 1074 O O . LEU A 1 139 ? -4.845 -7.964 -0.152 1.00 98.38 139 LEU A O 1
ATOM 1078 N N . LEU A 1 140 ? -6.986 -8.616 -0.338 1.00 97.38 140 LEU A N 1
ATOM 1079 C CA . LEU A 1 140 ? -6.682 -9.847 -1.080 1.00 97.38 140 LEU A CA 1
ATOM 1080 C C . LEU A 1 140 ? -6.091 -9.544 -2.462 1.00 97.38 140 LEU A C 1
ATOM 1082 O O . LEU A 1 140 ? -5.143 -10.206 -2.881 1.00 97.38 140 LEU A O 1
ATOM 1086 N N . LYS A 1 141 ? -6.577 -8.497 -3.140 1.00 97.25 141 LYS A N 1
ATOM 1087 C CA . LYS A 1 141 ? -5.983 -8.013 -4.388 1.00 97.25 141 LYS A CA 1
ATOM 1088 C C . LYS A 1 141 ? -4.545 -7.542 -4.165 1.00 97.25 141 LYS A C 1
ATOM 1090 O O . LYS A 1 141 ? -3.674 -7.979 -4.905 1.00 97.25 141 LYS A O 1
ATOM 1095 N N . ILE A 1 142 ? -4.268 -6.731 -3.138 1.00 98.00 142 ILE A N 1
ATOM 1096 C CA . ILE A 1 142 ? -2.892 -6.320 -2.802 1.00 98.00 142 ILE A CA 1
ATOM 1097 C C . ILE A 1 142 ? -1.996 -7.538 -2.571 1.00 98.00 142 ILE A C 1
ATOM 1099 O O . ILE A 1 142 ? -0.960 -7.622 -3.225 1.00 98.00 142 ILE A O 1
ATOM 1103 N N . ILE A 1 143 ? -2.407 -8.492 -1.724 1.00 97.69 143 ILE A N 1
ATOM 1104 C CA . ILE A 1 143 ? -1.659 -9.736 -1.476 1.00 97.69 143 ILE A CA 1
ATOM 1105 C C . ILE A 1 143 ? -1.316 -10.416 -2.806 1.00 97.69 143 ILE A C 1
ATOM 1107 O O . ILE A 1 143 ? -0.141 -10.613 -3.099 1.00 97.69 143 ILE A O 1
ATOM 1111 N N . ASN A 1 144 ? -2.311 -10.703 -3.648 1.00 95.94 144 ASN A N 1
ATOM 1112 C CA . ASN A 1 144 ? -2.100 -11.411 -4.913 1.00 95.94 144 ASN A CA 1
ATOM 1113 C C . ASN A 1 144 ? -1.165 -10.659 -5.876 1.00 95.94 144 ASN A C 1
ATOM 1115 O O . ASN A 1 144 ? -0.376 -11.282 -6.588 1.00 95.94 144 ASN A O 1
ATOM 1119 N N . LEU A 1 145 ? -1.217 -9.322 -5.896 1.00 96.38 145 LEU A N 1
ATOM 1120 C CA . LEU A 1 145 ? -0.326 -8.519 -6.732 1.00 96.38 145 LEU A CA 1
ATOM 1121 C C . LEU A 1 145 ? 1.115 -8.540 -6.199 1.00 96.38 145 LEU A C 1
ATOM 1123 O O . LEU A 1 145 ? 2.029 -8.760 -6.991 1.00 96.38 145 LEU A O 1
ATOM 1127 N N . VAL A 1 146 ? 1.349 -8.368 -4.891 1.00 97.25 146 VAL A N 1
ATOM 1128 C CA . VAL A 1 146 ? 2.702 -8.116 -4.339 1.00 97.25 146 VAL A CA 1
ATOM 1129 C C . VAL A 1 146 ? 3.399 -9.319 -3.691 1.00 97.25 146 VAL A C 1
ATOM 1131 O O . VAL A 1 146 ? 4.601 -9.252 -3.433 1.00 97.25 146 VAL A O 1
ATOM 1134 N N . ASN A 1 147 ? 2.699 -10.434 -3.464 1.00 95.81 147 ASN A N 1
ATOM 1135 C CA . ASN A 1 147 ? 3.303 -11.662 -2.937 1.00 95.81 147 ASN A CA 1
ATOM 1136 C C . ASN A 1 147 ? 4.465 -12.125 -3.841 1.00 95.81 147 ASN A C 1
ATOM 1138 O O . ASN A 1 147 ? 4.371 -12.061 -5.076 1.00 95.81 147 ASN A O 1
ATOM 1142 N N . GLY A 1 148 ? 5.582 -12.516 -3.221 1.00 95.44 148 GLY A N 1
ATOM 1143 C CA . GLY A 1 148 ? 6.836 -12.869 -3.898 1.00 95.44 148 GLY A CA 1
ATOM 1144 C C . GLY A 1 148 ? 7.607 -11.710 -4.558 1.00 95.44 148 GLY A C 1
ATOM 1145 O O . GLY A 1 148 ? 8.520 -11.975 -5.335 1.00 95.44 148 GLY A O 1
ATOM 1146 N N . LYS A 1 149 ? 7.243 -10.436 -4.315 1.00 96.25 149 LYS A N 1
ATOM 1147 C CA . LYS A 1 149 ? 7.853 -9.254 -4.985 1.00 96.25 149 LYS A CA 1
ATOM 1148 C C . LYS A 1 149 ? 8.495 -8.241 -4.038 1.00 96.25 149 LYS A C 1
ATOM 1150 O O . LYS A 1 149 ? 9.093 -7.277 -4.506 1.00 96.25 149 LYS A O 1
ATOM 1155 N N . PHE A 1 150 ? 8.379 -8.460 -2.731 1.00 97.00 150 PHE A N 1
ATOM 1156 C CA . PHE A 1 150 ? 9.032 -7.634 -1.716 1.00 97.00 150 PHE A CA 1
ATOM 1157 C C . PHE A 1 150 ? 10.532 -7.954 -1.639 1.00 97.00 150 PHE A C 1
ATOM 1159 O O . PHE A 1 150 ? 10.906 -9.130 -1.681 1.00 97.00 150 PHE A O 1
ATOM 1166 N N . LYS A 1 151 ? 11.380 -6.927 -1.509 1.00 96.44 151 LYS A N 1
ATOM 1167 C CA . LYS A 1 151 ? 12.852 -7.043 -1.432 1.00 96.44 151 LYS A CA 1
ATOM 1168 C C . LYS A 1 151 ? 13.446 -6.581 -0.098 1.00 96.44 151 LYS A C 1
ATOM 1170 O O . LYS A 1 151 ? 14.633 -6.795 0.135 1.00 96.44 151 LYS A O 1
ATOM 1175 N N . THR A 1 152 ? 12.651 -6.018 0.810 1.00 96.00 152 THR A N 1
ATOM 1176 C CA . THR A 1 152 ? 13.067 -5.634 2.172 1.00 96.00 152 THR A CA 1
ATOM 1177 C C . THR A 1 152 ? 12.460 -6.566 3.224 1.00 96.00 152 THR A C 1
ATOM 1179 O O . THR A 1 152 ? 11.694 -7.481 2.915 1.00 96.00 152 THR A O 1
ATOM 1182 N N . ASP A 1 153 ? 12.785 -6.339 4.496 1.00 94.94 153 ASP A N 1
ATOM 1183 C CA . ASP A 1 153 ? 12.249 -7.130 5.612 1.00 94.94 153 ASP A CA 1
ATOM 1184 C C . ASP A 1 153 ? 10.810 -6.734 5.993 1.00 94.94 153 ASP A C 1
ATOM 1186 O O . ASP A 1 153 ? 10.14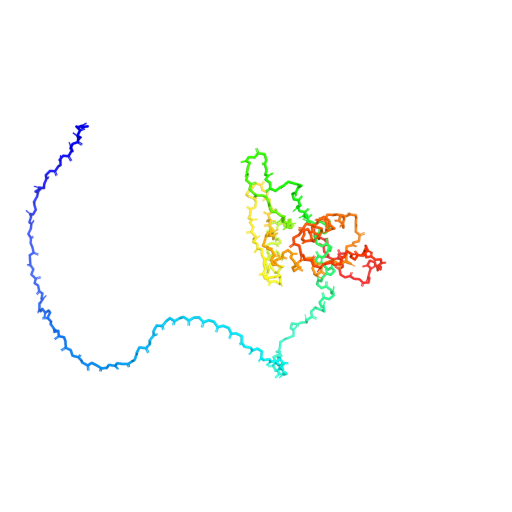8 -7.422 6.775 1.00 94.94 153 ASP A O 1
ATOM 1190 N N . LYS A 1 154 ? 10.251 -5.700 5.343 1.00 94.88 154 LYS A N 1
ATOM 1191 C CA . LYS A 1 154 ? 8.823 -5.340 5.416 1.00 94.88 154 LYS A CA 1
ATOM 1192 C C . LYS A 1 154 ? 7.907 -6.477 4.935 1.00 94.88 154 LYS A C 1
ATOM 1194 O O . LYS A 1 154 ? 6.720 -6.482 5.264 1.00 94.88 154 LYS A O 1
ATOM 1199 N N . ILE A 1 155 ? 8.454 -7.488 4.244 1.00 97.00 155 ILE A N 1
ATOM 1200 C CA . ILE A 1 155 ? 7.757 -8.737 3.900 1.00 97.00 155 ILE A CA 1
ATOM 1201 C C . ILE A 1 155 ? 7.183 -9.453 5.134 1.00 97.00 155 ILE A C 1
ATOM 1203 O O . ILE A 1 155 ? 6.117 -10.056 5.048 1.00 97.00 155 ILE A O 1
ATOM 1207 N N . ALA A 1 156 ? 7.794 -9.299 6.315 1.00 97.25 156 ALA A N 1
ATOM 1208 C CA . ALA A 1 156 ? 7.257 -9.847 7.561 1.00 97.25 156 ALA A CA 1
ATOM 1209 C C . ALA A 1 156 ? 5.865 -9.278 7.919 1.00 97.25 156 ALA A C 1
ATOM 1211 O O . ALA A 1 156 ? 5.049 -9.966 8.533 1.00 97.25 156 ALA A O 1
ATOM 1212 N N . ALA A 1 157 ? 5.556 -8.038 7.521 1.00 97.38 157 ALA A N 1
ATOM 1213 C CA . ALA A 1 157 ? 4.226 -7.456 7.701 1.00 97.38 157 ALA A CA 1
ATOM 1214 C C . ALA A 1 157 ? 3.213 -7.993 6.670 1.00 97.38 157 ALA A C 1
ATOM 1216 O O . ALA A 1 157 ? 2.041 -8.183 7.001 1.00 97.38 157 ALA A O 1
ATOM 1217 N N . LEU A 1 158 ? 3.668 -8.310 5.451 1.00 97.88 158 LEU A N 1
ATOM 1218 C CA . LEU A 1 158 ? 2.860 -8.995 4.439 1.00 97.88 158 LEU A CA 1
ATOM 1219 C C . LEU A 1 158 ? 2.520 -10.431 4.871 1.00 97.88 158 LEU A C 1
ATOM 1221 O O . LEU A 1 158 ? 1.366 -10.834 4.750 1.00 97.88 158 LEU A O 1
ATOM 1225 N N . TYR A 1 159 ? 3.470 -11.180 5.441 1.00 97.75 159 TYR A N 1
ATOM 1226 C CA . TYR A 1 159 ? 3.210 -12.522 5.977 1.00 97.75 159 TYR A CA 1
ATOM 1227 C C . TYR A 1 159 ? 2.153 -12.503 7.087 1.00 97.75 159 TYR A C 1
ATOM 1229 O O . TYR A 1 159 ? 1.175 -13.239 6.987 1.00 97.75 159 TYR A O 1
ATOM 1237 N N . LYS A 1 160 ? 2.250 -11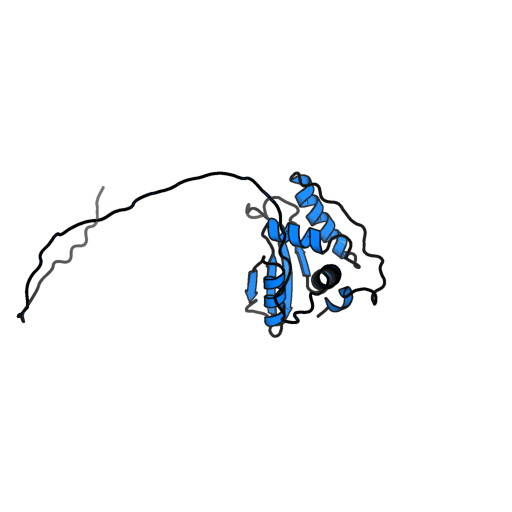.580 8.057 1.00 97.31 160 LYS A N 1
ATOM 1238 C CA . LYS A 1 160 ? 1.209 -11.382 9.089 1.00 97.31 160 LYS A CA 1
ATOM 1239 C C . LYS A 1 160 ? -0.174 -11.103 8.486 1.00 97.31 160 LYS A C 1
ATOM 1241 O O . LYS A 1 160 ? -1.187 -11.567 9.008 1.00 97.31 160 LYS A O 1
ATOM 1246 N N . LEU A 1 161 ? -0.236 -10.355 7.380 1.00 97.50 161 LEU A N 1
ATOM 1247 C CA . LEU A 1 161 ? -1.489 -10.079 6.671 1.00 97.50 161 LEU A CA 1
ATOM 1248 C C . LEU A 1 161 ? -2.036 -11.334 5.966 1.00 97.50 161 LEU A C 1
ATOM 1250 O O . LEU A 1 161 ? -3.243 -11.570 5.996 1.00 97.50 161 LEU A O 1
ATOM 1254 N N . ILE A 1 162 ? -1.168 -12.149 5.362 1.00 96.75 162 ILE A N 1
ATOM 1255 C CA . ILE A 1 162 ? -1.541 -13.427 4.738 1.00 96.75 162 ILE A CA 1
ATOM 1256 C C . ILE A 1 162 ? -2.057 -14.406 5.805 1.00 96.75 162 ILE A C 1
ATOM 1258 O O . ILE A 1 162 ? -3.149 -14.953 5.657 1.00 96.75 162 ILE A O 1
ATOM 1262 N N . GLU A 1 163 ? -1.332 -14.574 6.912 1.00 95.56 163 GLU A N 1
ATOM 1263 C CA . GLU A 1 163 ? -1.711 -15.416 8.056 1.00 95.56 163 GLU A CA 1
ATOM 1264 C C . GLU A 1 163 ? -3.066 -15.015 8.656 1.00 95.56 163 GLU A C 1
ATOM 1266 O O . GLU A 1 163 ? -3.916 -15.872 8.906 1.00 95.56 163 GLU A O 1
ATOM 1271 N N . TRP A 1 164 ? -3.324 -13.711 8.798 1.00 94.75 164 TRP A N 1
ATOM 1272 C CA . TRP A 1 164 ? -4.616 -13.185 9.250 1.00 94.75 164 TRP A CA 1
ATOM 1273 C C . TRP A 1 164 ? -5.799 -13.651 8.383 1.00 94.75 164 TRP A C 1
ATOM 1275 O O . TRP A 1 164 ? -6.910 -13.834 8.894 1.00 94.75 164 TRP A O 1
ATOM 1285 N N . TYR A 1 165 ? -5.580 -13.861 7.080 1.00 94.62 165 TYR A N 1
ATOM 1286 C CA . TYR A 1 165 ? -6.576 -14.444 6.179 1.00 94.62 165 TYR A CA 1
ATOM 1287 C C . TYR A 1 165 ? -6.552 -15.980 6.160 1.00 94.62 165 TYR A C 1
ATOM 1289 O O . TYR A 1 165 ? -7.628 -16.574 6.070 1.00 94.62 165 TYR A O 1
ATOM 1297 N N . LYS A 1 166 ? -5.399 -16.637 6.356 1.00 93.38 166 LYS A N 1
ATOM 1298 C CA . LYS A 1 166 ? -5.324 -18.103 6.535 1.00 93.38 166 LYS A CA 1
ATOM 1299 C C . LYS A 1 166 ? -6.181 -18.594 7.694 1.00 93.38 166 LYS A C 1
ATOM 1301 O O . LYS A 1 166 ? -7.004 -19.485 7.515 1.00 93.38 166 LYS A O 1
ATOM 1306 N N . VAL A 1 167 ? -6.074 -17.943 8.854 1.00 90.19 167 VAL A N 1
ATOM 1307 C CA . VAL A 1 167 ? -6.871 -18.257 10.060 1.00 90.19 167 VAL A CA 1
ATOM 1308 C C . VAL A 1 167 ? -8.384 -18.058 9.830 1.00 90.19 167 VAL A C 1
ATOM 1310 O O . VAL A 1 167 ? -9.207 -18.552 10.595 1.00 90.19 167 VAL A O 1
ATOM 1313 N N . LYS A 1 168 ? -8.780 -17.367 8.752 1.00 87.44 168 LYS A N 1
ATOM 1314 C CA . LYS A 1 168 ? -10.177 -17.187 8.318 1.00 87.44 168 LYS A CA 1
ATOM 1315 C C . LYS A 1 168 ? -10.608 -18.176 7.222 1.00 87.44 168 LYS A C 1
ATOM 1317 O O . LYS A 1 168 ? -11.655 -17.963 6.615 1.00 87.44 168 LYS A O 1
ATOM 1322 N N . GLY A 1 169 ? -9.821 -19.221 6.961 1.00 88.69 169 GLY A N 1
ATOM 1323 C CA . GLY A 1 169 ? -10.134 -20.277 5.996 1.00 88.69 169 GLY A CA 1
ATOM 1324 C C . GLY A 1 169 ? -9.784 -19.953 4.540 1.00 88.69 169 GLY A C 1
ATOM 1325 O O . GLY A 1 169 ? -10.392 -20.525 3.642 1.00 88.69 169 GLY A O 1
ATOM 1326 N N . LEU A 1 170 ? -8.849 -19.028 4.279 1.00 90.25 170 LEU A N 1
ATOM 1327 C CA . LEU A 1 170 ? -8.352 -18.779 2.920 1.00 90.25 170 LEU A CA 1
ATOM 1328 C C . LEU A 1 170 ? -7.032 -19.513 2.667 1.00 90.25 170 LEU A C 1
ATOM 1330 O O . LEU A 1 170 ? -6.050 -19.300 3.378 1.00 90.25 170 LEU A O 1
ATOM 1334 N N . THR A 1 171 ? -6.982 -20.295 1.592 1.00 90.25 171 THR A N 1
ATOM 1335 C CA . THR A 1 171 ? -5.735 -20.862 1.067 1.00 90.25 171 THR A CA 1
ATOM 1336 C C . THR A 1 171 ? -4.963 -19.773 0.323 1.00 90.25 171 THR A C 1
ATOM 1338 O O . THR A 1 171 ? -5.424 -19.259 -0.692 1.00 90.25 171 THR A O 1
ATOM 1341 N N . LEU A 1 172 ? -3.805 -19.394 0.861 1.00 91.12 172 LEU A N 1
ATOM 1342 C CA . LEU A 1 172 ? -2.879 -18.409 0.298 1.00 91.12 172 LEU A CA 1
ATOM 1343 C C . LEU A 1 172 ? -1.451 -18.923 0.505 1.00 91.12 172 LEU A C 1
ATOM 1345 O O . LEU A 1 172 ? -1.140 -19.432 1.581 1.00 91.12 172 LEU A O 1
ATOM 1349 N N . ASP A 1 173 ? -0.557 -18.751 -0.458 1.00 90.94 173 ASP A N 1
ATOM 1350 C CA . ASP A 1 173 ? 0.838 -19.170 -0.287 1.00 90.94 173 ASP A CA 1
ATOM 1351 C C . ASP A 1 173 ? 1.676 -18.059 0.356 1.00 90.94 173 ASP A C 1
ATOM 1353 O O . ASP A 1 173 ? 1.457 -16.875 0.097 1.00 90.94 173 ASP A O 1
ATOM 1357 N N . LEU A 1 174 ? 2.645 -18.423 1.201 1.00 92.62 174 LEU A N 1
ATOM 1358 C CA . LEU A 1 174 ? 3.699 -17.494 1.619 1.00 92.62 174 LEU A CA 1
ATOM 1359 C C . LEU A 1 174 ? 4.853 -17.681 0.635 1.00 92.62 174 LEU A C 1
ATOM 1361 O O . LEU A 1 174 ? 5.606 -18.645 0.747 1.00 92.62 174 LEU A O 1
ATOM 1365 N N . LEU A 1 175 ? 4.954 -16.794 -0.355 1.00 94.25 175 LEU A N 1
ATOM 1366 C CA . LEU A 1 175 ? 6.060 -16.825 -1.309 1.00 94.25 175 LEU A CA 1
ATOM 1367 C C . LEU A 1 175 ? 7.289 -16.139 -0.698 1.00 94.25 175 LEU A C 1
ATOM 1369 O O . LEU A 1 175 ? 7.124 -15.141 0.007 1.00 94.25 175 LEU A O 1
ATOM 1373 N N . PRO A 1 176 ? 8.510 -16.631 -0.973 1.00 94.31 176 PRO A N 1
ATOM 1374 C CA . PRO A 1 176 ? 9.731 -16.081 -0.398 1.00 94.31 176 PRO A CA 1
ATOM 1375 C C . PRO A 1 176 ? 10.008 -14.638 -0.847 1.00 94.31 176 PRO A C 1
ATOM 1377 O O . PRO A 1 176 ? 9.441 -14.125 -1.815 1.00 94.31 176 PRO A O 1
ATOM 1380 N N . LYS A 1 177 ? 10.946 -13.997 -0.142 1.00 94.00 177 LYS A N 1
ATOM 1381 C CA . LYS A 1 177 ? 11.508 -12.685 -0.488 1.00 94.00 177 LYS A CA 1
ATOM 1382 C C . LYS A 1 177 ? 12.076 -12.707 -1.913 1.00 94.00 177 LYS A C 1
ATOM 1384 O O . LYS A 1 177 ? 12.702 -13.680 -2.328 1.00 94.00 177 LYS A O 1
ATOM 1389 N N . CYS A 1 178 ? 11.846 -11.636 -2.664 1.00 93.62 178 CYS A N 1
ATOM 1390 C CA . CYS A 1 178 ? 12.197 -11.554 -4.075 1.00 93.62 178 CYS A CA 1
ATOM 1391 C C . CYS A 1 178 ? 13.713 -11.376 -4.261 1.00 93.62 178 CYS A C 1
ATOM 1393 O O . CYS A 1 178 ? 14.294 -10.422 -3.748 1.00 93.62 178 CYS A O 1
ATOM 1395 N N . THR A 1 179 ? 14.344 -12.278 -5.017 1.00 92.69 179 THR A N 1
ATOM 1396 C CA . THR A 1 179 ? 15.805 -12.335 -5.221 1.00 92.69 179 THR A CA 1
ATOM 1397 C C . THR A 1 179 ? 16.282 -11.749 -6.554 1.00 92.69 179 THR A C 1
ATOM 1399 O O . THR A 1 179 ? 17.484 -11.698 -6.803 1.00 92.69 179 THR A O 1
ATOM 1402 N N . ILE A 1 180 ? 15.371 -11.296 -7.425 1.00 91.62 180 ILE A N 1
ATOM 1403 C CA . ILE A 1 180 ? 15.740 -10.746 -8.740 1.00 91.62 180 ILE A CA 1
ATOM 1404 C C . ILE A 1 180 ? 16.553 -9.441 -8.587 1.00 91.62 180 ILE A C 1
ATOM 1406 O O . ILE A 1 180 ? 16.255 -8.651 -7.678 1.00 91.62 180 ILE A O 1
ATOM 1410 N N . PRO A 1 181 ? 17.510 -9.138 -9.487 1.00 92.00 181 PRO A N 1
ATOM 1411 C CA . PRO A 1 181 ? 18.307 -7.913 -9.407 1.00 92.00 181 PRO A CA 1
ATOM 1412 C C . PRO A 1 181 ? 17.461 -6.628 -9.413 1.00 92.00 181 PRO A C 1
ATOM 1414 O O . PRO A 1 181 ? 16.312 -6.606 -9.869 1.00 92.00 181 PRO A O 1
ATOM 1417 N N . LEU A 1 182 ? 18.012 -5.530 -8.884 1.00 90.69 182 LEU A N 1
ATOM 1418 C CA . LEU A 1 182 ? 17.293 -4.252 -8.771 1.00 90.69 182 LEU A CA 1
ATOM 1419 C C . LEU A 1 182 ? 16.895 -3.683 -10.141 1.00 90.69 182 LEU 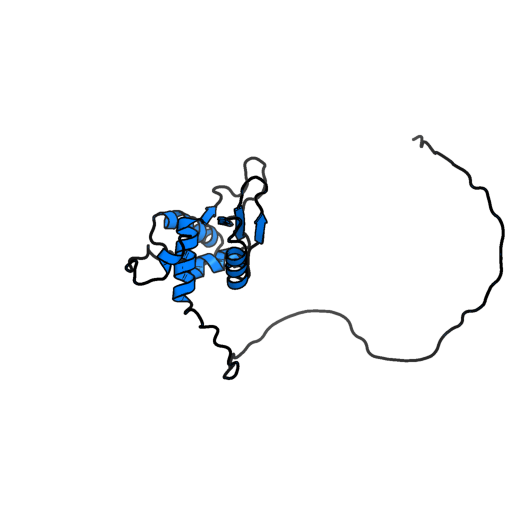A C 1
ATOM 1421 O O . LEU A 1 182 ? 15.746 -3.288 -10.316 1.00 90.69 182 LEU A O 1
ATOM 1425 N N . ASN A 1 183 ? 17.804 -3.729 -11.118 1.00 90.06 183 ASN A N 1
ATOM 1426 C CA . ASN A 1 183 ? 17.584 -3.257 -12.490 1.00 90.06 183 ASN A CA 1
ATOM 1427 C C . ASN A 1 183 ? 16.665 -4.166 -13.335 1.00 90.06 183 ASN A C 1
ATOM 1429 O O . ASN A 1 183 ? 16.238 -3.763 -14.412 1.00 90.06 183 ASN A O 1
ATOM 1433 N N . SER A 1 184 ? 16.335 -5.374 -12.865 1.00 90.12 184 SER A N 1
ATOM 1434 C CA . SER A 1 184 ? 15.488 -6.340 -13.587 1.00 90.12 184 SER A CA 1
ATOM 1435 C C . SER A 1 184 ? 13.987 -6.168 -13.315 1.00 90.12 184 SER A C 1
ATOM 1437 O O . SER A 1 184 ? 13.181 -7.013 -13.698 1.00 90.12 184 SER A O 1
ATOM 1439 N N . SER A 1 185 ? 13.588 -5.106 -12.609 1.00 93.12 185 SER A N 1
ATOM 1440 C CA . SER A 1 185 ? 12.195 -4.860 -12.229 1.00 93.12 185 SER A CA 1
ATOM 1441 C C . SER A 1 185 ? 11.936 -3.382 -11.959 1.00 93.12 185 SER A C 1
ATOM 1443 O O . SER A 1 185 ? 12.806 -2.673 -11.468 1.00 93.12 185 SER A O 1
ATOM 1445 N N . SER A 1 186 ? 10.697 -2.944 -12.142 1.00 95.50 186 SER A N 1
ATOM 1446 C CA . SER A 1 186 ? 10.195 -1.618 -11.745 1.00 95.50 186 SER A CA 1
ATOM 1447 C C . SER A 1 186 ? 10.043 -1.422 -10.227 1.00 95.50 186 SER A C 1
ATOM 1449 O O . SER A 1 186 ? 9.456 -0.432 -9.803 1.00 95.50 186 SER A O 1
ATOM 1451 N N . TRP A 1 187 ? 10.550 -2.343 -9.400 1.00 96.31 187 TRP A N 1
ATOM 1452 C CA . TRP A 1 187 ? 10.443 -2.273 -7.940 1.00 96.31 187 TRP A CA 1
ATOM 1453 C C . TRP A 1 187 ? 11.063 -0.992 -7.374 1.00 96.31 187 TRP A C 1
ATOM 1455 O O . TRP A 1 187 ? 10.423 -0.293 -6.595 1.00 96.31 187 TRP A O 1
ATOM 1465 N N . LEU A 1 188 ? 12.266 -0.630 -7.829 1.00 96.19 188 LEU A N 1
ATOM 1466 C CA . LEU A 1 188 ? 12.958 0.563 -7.337 1.00 96.19 188 LEU A CA 1
ATOM 1467 C C . LEU A 1 188 ? 12.225 1.864 -7.713 1.00 96.19 188 LEU A C 1
ATOM 1469 O O . LEU A 1 188 ? 12.271 2.826 -6.960 1.00 96.19 188 LEU A O 1
ATOM 1473 N N . ALA A 1 189 ? 11.481 1.871 -8.823 1.00 95.00 189 ALA A N 1
ATOM 1474 C CA . ALA A 1 189 ? 10.676 3.020 -9.243 1.00 95.00 189 ALA A CA 1
ATOM 1475 C C . ALA A 1 189 ? 9.433 3.259 -8.362 1.00 95.00 189 ALA A C 1
ATOM 1477 O O . ALA A 1 189 ? 8.727 4.239 -8.574 1.00 95.00 189 ALA A O 1
ATOM 1478 N N . GLY A 1 190 ? 9.132 2.361 -7.414 1.00 95.31 190 GLY A N 1
ATOM 1479 C CA . GLY A 1 190 ? 8.085 2.561 -6.411 1.00 95.31 190 GLY A CA 1
ATOM 1480 C C . GLY A 1 190 ? 8.482 3.507 -5.273 1.00 95.31 190 GLY A C 1
ATOM 1481 O O . GLY A 1 190 ? 7.601 3.985 -4.568 1.00 95.31 190 GLY A O 1
ATOM 1482 N N . PHE A 1 191 ? 9.775 3.786 -5.097 1.00 94.31 191 PHE A N 1
ATOM 1483 C CA . PHE A 1 191 ? 10.272 4.762 -4.129 1.00 94.31 191 PHE A CA 1
ATOM 1484 C C . PHE A 1 191 ? 10.172 6.152 -4.770 1.00 94.31 191 PHE A C 1
ATOM 1486 O O . PHE A 1 191 ? 10.798 6.390 -5.806 1.00 94.31 191 PHE A O 1
ATOM 1493 N N . ILE A 1 192 ? 9.333 7.013 -4.189 1.00 85.12 192 ILE A N 1
ATOM 1494 C CA . ILE A 1 192 ? 8.931 8.333 -4.705 1.00 85.12 192 ILE A CA 1
ATOM 1495 C C . ILE A 1 192 ? 9.217 9.434 -3.686 1.00 85.12 192 ILE A C 1
ATOM 1497 O O . ILE A 1 192 ? 9.160 9.116 -2.478 1.00 85.12 192 ILE A O 1
#

InterPro domains:
  IPR004860 Homing endonuclease, LAGLIDADG domain [PF00961] (68-164)
  IPR027434 Homing endonuclease [G3DSA:3.10.28.10] (51-171)
  IPR027434 Homing endonuclease [SSF55608] (60-192)
  IPR051289 LAGLIDADG Homing Endonuclease [PTHR36181] (49-192)

Mean predicted aligned error: 15.16 Å

Solvent-accessible surface area (backbone atoms only — not comparable to full-atom values): 12480 Å² total; per-residue (Å²): 136,85,85,84,86,83,88,82,84,90,85,79,91,89,86,88,89,87,88,91,85,79,92,86,83,92,88,81,87,79,88,81,88,88,83,90,85,88,86,83,91,82,89,84,84,94,80,88,80,88,90,78,96,63,89,72,77,75,68,54,68,69,45,55,22,21,20,51,22,22,28,43,66,53,53,26,45,66,47,64,63,95,47,71,44,48,102,83,70,47,78,52,70,49,34,42,36,34,59,37,50,58,85,40,48,68,56,54,52,50,52,36,64,74,66,73,40,61,51,78,44,76,42,90,93,50,74,31,31,40,39,36,29,61,50,72,68,41,47,53,49,48,46,70,51,27,61,44,42,34,76,61,78,66,45,61,42,52,50,53,49,51,49,63,40,38,81,71,76,44,93,74,84,89,56,63,77,35,80,72,60,70,90,79,45,42,27,67,73,22,56,126

Foldseek 3Di:
DDDDDDDDDDDDDDDDDDDDDDDDDDDDDDDDDDDDDDDDDDDDDDDDDDDDDDPPPPPPLQQVLLLLLLLCVAQKDWDDDPDQADPVRHGDFIKMKGKDFLVCPVVLVVVCVVLVAFDWDDPVVHRIIITMGGDPVSLVSNLVSHQQNHADPCLVSSVSSVVVVVVVVDDDDRHDHHDDDPVVHNNNVSHD

Organism: NCBI:txid116794

Radius of gyration: 29.25 Å; Cα contacts (8 Å, |Δi|>4): 207; chains: 1; bounding box: 79×62×68 Å

pLDDT: mean 76.39, std 27.84, range [25.64, 98.69]

=== Feature glossary ===
Annotated list of the representations used here:

Nearest PDB structures. The Foldseek neighbor list gives the closest experimentally determined structures in the PDB, ranked by structural alignment. TM-score near 1 means near-identical fold; near 0.3 means only rough topology match. This is how one finds what a novel AlphaFold prediction most resembles in the solved-structure universe.

Foldseek 3Di. Foldseek's 3Di representation compresses backbone geometry into a per-residue letter drawn from a learned twenty-state alphabet. It captures the tertiary interaction pattern around each residue — which residues are packed against it in space, regardless of where they are in sequence.

Radius of gyration, Cα contacts, bounding box. Radius of gyration (Rg) is the root-mean-square distance of Cα atoms from their centroid — a single number for overall size and compactness. A globular domain of N residues has Rg ≈ 2.2·N^0.38 Å; an extended or disordered chain has a much larger Rg. The Cα contact count is the number of residue pairs whose Cα atoms are within 8 Å and are more than four positions apart in sequence — a standard proxy for tertiary packing density. The bounding box is the smallest axis-aligned box enclosing all Cα atoms.

InterPro / GO / CATH / organism. The annotation block draws on four external resources. InterPro: which protein families and domains the sequence belongs to. GO: standardized terms for what the protein does, what process it participates in, and where in the cell it acts. CATH: which structural fold it has in the CATH hierarchy. Organism: the species of origin.

mmCIF coordinates. The mmCIF block holds the 3D Cartesian coordinates of each backbone atom (N, Cα, C, O) in ångströms. mmCIF is the PDB's canonical archive format — a tagged-loop text representation of the atomic model.

pLDDT. pLDDT is the predicted lDDT-Cα score: AlphaFold's confidence that the local environment of each residue (all inter-atomic distances within 15 Å) is correctly placed. It is a per-residue number between 0 and 100, with higher meaning more reliable.

Backbone torsions (φ/ψ). φ (phi) and ψ (psi) are the two rotatable backbone dihedrals per residue: φ is the C(i-1)–N–Cα–C torsion, ψ is the N–Cα–C–N(i+1) torsion, both in degrees on (−180°, 180°]. α-helical residues cluster near (−60°, −45°); β-strand residues near (−120°, +130°). A Ramachandran plot is simply a scatter of (φ, ψ) for every residue.

B-factor. For experimental (PDB) structures, the B-factor (temperature factor) quantifies the positional spread of each atom in the crystal — a combination of thermal vibration and static disorder — in units of Å². High B-factors mark flexible loops or poorly resolved regions; low B-factors mark the rigid, well-ordered core.

Secondary structure (3-state, P-SEA). SS3 is a coarse helix/strand/coil call (letters a/b/c) made by the P-SEA algorithm from inter-Cα distances and dihedrals. It is less detailed than DSSP but needs only Cα positions.

Predicted aligned error. Predicted aligned error is AlphaFold's pairwise confidence. Unlike pLDDT (per-residue), PAE is per-residue-pair and captures whether two parts of the structure are correctly placed relative to each other. Units are ångströms of expected positional error.

Solvent-accessible surface area. Solvent-accessible surface area (SASA) is the area in Å² traced out by the centre of a 1.4 Å probe sphere (a water molecule) rolled over the protein's van der Waals surface (Shrake–Rupley / Lee–Richards construction). Buried residues have near-zero SASA; fully exposed residues can exceed 200 Å². The total SASA scales roughly with the number of surface residues.

Secondary structure (8-state, DSSP). The SS8 string is DSSP's per-residue secondary-structure call. α-helix (H) means an i→i+4 H-bond ladder; β-strand (E) means the residue participates in a β-sheet; 3₁₀ (G) and π (I) are tighter and wider helices; T/S are turns/bends; '-' is loop.

Rendered structure images. Structure images are PyMOL renders from six orthogonal camera directions. Cartoon representation draws helices as coils and strands as arrows; sticks shows the backbone as bonds; surface shows the solvent-excluded envelope. Rainbow coloring maps sequence position to hue (blue→red, N→C); chain coloring assigns a distinct color per polypeptide.

Sequence. The amino-acid sequence is the protein's primary structure: the linear order of residues from the N-terminus to the C-terminus, written in one-letter code. Everything else here — the 3D coordinates, the secondary structure, the domain annotations — is ultimately a consequence of this string.

Contact-map, Ramachandran, and PAE plots. Three diagnostic plots accompany the record. The Cα contact map visualizes the tertiary structure as a 2D adjacency matrix (8 Å cutoff, sequence-local contacts suppressed). The Ramachandran plot shows the distribution of backbone (φ, ψ) torsions, with points in the α and β basins reflecting secondary structure content. The PAE plot shows AlphaFold's inter-residue confidence as a color matrix.